Protein 6VDQ (pdb70)

Solvent-accessible surface area: 14082 Å² total; per-residue (Å²): 74,85,130,3,6,106,41,66,9,129,0,1,40,2,85,90,27,20,28,20,7,89,99,0,126,95,39,2,9,86,19,0,8,85,0,40,149,7,2,69,59,138,43,3,45,101,70,13,54,25,2,32,64,5,0,60,146,3,95,88,64,19,66,128,30,44,75,32,87,10,35,138,19,141,73,28,53,143,33,14,98,79,6,6,100,34,0,14,4,43,15,4,122,30,62,13,2,36,6,0,0,43,2,0,0,25,2,3,2,13,0,0,60,6,6,54,101,63,12,19,107,28,138,118,63,4,5,70,84,0,2,20,2,2,16,14,0,2,22,0,0,24,65,0,70,54,48,26,213,109,45,97,12,17,54,30,38,124,48,36,110,113,75,133,42,6,0,28,48,28,2,1,28,0,6,7,0,20,1,0,1,5,0,0,0,2,1,0,0,14,0,0,91,34,4,21,92,156,54,52,56,100,3,0,54,4,0,0,4,0,0,16,11,0,6,95,0,18,19,0,0,17,56,7,0,4,31,0,40,144,58,17,160,96,60,104,125,134,132,56,189,145,103,112,140,78,36,29,119,19,32,28,147,68,22,5,0,46,65,27,15,82,130,39,31,68,35,1,161,105,8,14,106,74,0,60,87,93,64,24,144,79,2,69,68,6,130,52,4,72,54,90,12,136,89,18,33,95,32,11,34,40,137,59,150

Structure (mmCIF, N/CA/C/O backbone):
data_6VDQ
#
_entry.id   6VDQ
#
_cell.length_a   59.900
_cell.length_b   59.900
_cell.length_c   155.759
_cell.angle_alpha   90.000
_cell.angle_beta   90.000
_cell.angle_gamma   120.000
#
_symmetry.space_group_name_H-M   'P 31 2 1'
#
loop_
_entity.id
_entity.type
_entity.pdbx_description
1 polymer '3-methyl-L-tyrosine peroxygenase'
2 non-polymer 'HEME C'
3 water water
#
loop_
_atom_site.group_PDB
_atom_site.id
_atom_site.type_symbol
_atom_site.label_atom_id
_atom_site.label_alt_id
_atom_site.label_comp_id
_atom_site.label_asym_id
_atom_site.label_entity_id
_atom_site.label_seq_id
_atom_site.pdbx_PDB_ins_code
_atom_site.Cartn_x
_atom_site.Cartn_y
_atom_site.Cartn_z
_atom_site.occupancy
_atom_site.B_iso_or_equiv
_atom_site.auth_seq_id
_atom_site.auth_comp_id
_atom_site.auth_asym_id
_atom_site.auth_atom_id
_atom_site.pdbx_PDB_model_num
ATOM 1 N N . VAL A 1 17 ? 46.808 -20.067 20.486 1.00 64.16 17 VAL A N 1
ATOM 2 C CA . VAL A 1 17 ? 45.614 -20.206 19.651 1.00 59.18 17 VAL A CA 1
ATOM 3 C C . VAL A 1 17 ? 45.678 -21.511 18.860 1.00 60.91 17 VAL A C 1
ATOM 4 O O . VAL A 1 17 ? 44.657 -22.158 18.619 1.00 57.18 17 VAL A O 1
ATOM 8 N N . ALA A 1 18 ? 46.882 -21.904 18.441 1.00 60.07 18 ALA A N 1
ATOM 9 C CA . ALA A 1 18 ? 47.007 -23.158 17.708 1.00 58.40 18 ALA A CA 1
ATOM 10 C C . ALA A 1 18 ? 46.771 -24.380 18.588 1.00 57.39 18 ALA A C 1
ATOM 11 O O . ALA A 1 18 ? 46.625 -25.484 18.052 1.00 56.70 18 ALA A O 1
ATOM 13 N N . GLN A 1 19 ? 46.738 -24.222 19.909 1.00 50.13 19 GLN A N 1
ATOM 14 C CA . GLN A 1 19 ? 46.475 -25.348 20.799 1.00 57.06 19 GLN A CA 1
ATOM 15 C C . GLN A 1 19 ? 44.990 -25.549 21.084 1.00 56.15 19 GLN A C 1
ATOM 16 O O . GLN A 1 19 ? 44.651 -26.405 21.915 1.00 53.80 19 GLN A O 1
ATOM 22 N N . VAL A 1 20 ? 44.105 -24.792 20.413 1.00 49.59 20 VAL A N 1
ATOM 23 C CA . VAL A 1 20 ? 42.689 -24.721 20.772 1.00 47.36 20 VAL A CA 1
ATOM 24 C C . VAL A 1 20 ? 41.769 -24.677 19.553 1.00 45.20 20 VAL A C 1
ATOM 25 O O . VAL A 1 20 ? 40.542 -24.743 19.697 1.00 42.26 20 VAL A O 1
ATOM 29 N N . ALA A 1 21 ? 42.339 -24.537 18.357 1.00 41.27 21 ALA A N 1
ATOM 30 C CA . ALA A 1 21 ? 41.554 -24.555 17.129 1.00 43.68 21 ALA A CA 1
ATOM 31 C C . ALA A 1 21 ? 42.494 -24.788 15.956 1.00 42.45 21 ALA A C 1
ATOM 32 O O . ALA A 1 21 ? 43.697 -24.524 16.042 1.00 47.10 21 ALA A O 1
ATOM 34 N N . THR A 1 22 ? 41.935 -25.295 14.860 1.00 37.77 22 THR A N 1
ATOM 35 C CA . THR A 1 22 ? 42.713 -25.530 13.649 1.00 38.25 22 THR A CA 1
ATOM 36 C C . THR A 1 22 ? 42.927 -24.191 12.953 1.00 44.30 22 THR A C 1
ATOM 37 O O . THR A 1 22 ? 41.975 -23.584 12.450 1.00 43.15 22 THR A O 1
ATOM 41 N N . VAL A 1 23 ? 44.170 -23.722 12.935 1.00 40.09 23 VAL A N 1
ATOM 42 C CA . VAL A 1 23 ? 44.483 -22.429 12.327 1.00 35.83 23 VAL A CA 1
ATOM 43 C C . VAL A 1 23 ? 45.676 -22.605 11.409 1.00 43.48 23 VAL A C 1
ATOM 44 O O . VAL A 1 23 ? 46.449 -23.568 11.549 1.00 40.32 23 VAL A O 1
ATOM 48 N N . PRO A 1 24 ? 45.857 -21.703 10.427 1.00 37.56 24 PRO A N 1
ATOM 49 C CA . PRO A 1 24 ? 45.042 -20.535 10.052 1.00 38.24 24 PRO A CA 1
ATOM 50 C C . PRO A 1 24 ? 43.583 -20.881 9.728 1.00 37.74 24 PRO A C 1
ATOM 51 O O . PRO A 1 24 ? 43.311 -21.907 9.103 1.00 36.35 24 PRO A O 1
ATOM 55 N N . PHE A 1 25 ? 42.657 -20.046 10.188 1.00 34.30 25 PHE A N 1
ATOM 56 C CA . PHE A 1 25 ? 41.271 -20.124 9.743 1.00 33.28 25 PHE A CA 1
ATOM 57 C C . PHE A 1 25 ? 41.157 -19.144 8.590 1.00 28.69 25 PHE A C 1
ATOM 58 O O . PHE A 1 25 ? 41.279 -17.935 8.791 1.00 28.99 25 PHE A O 1
ATOM 66 N N . ARG A 1 26 ? 40.996 -19.672 7.384 1.00 30.68 26 ARG A N 1
ATOM 67 C CA . ARG A 1 26 ? 41.087 -18.870 6.173 1.00 31.54 26 ARG A CA 1
ATOM 68 C C . ARG A 1 26 ? 39.722 -18.308 5.812 1.00 29.57 26 ARG A C 1
ATOM 69 O O . ARG A 1 26 ? 38.738 -19.051 5.734 1.00 31.97 26 ARG A O 1
ATOM 77 N N . LEU A 1 27 ? 39.689 -17.011 5.546 1.00 28.82 27 LEU A N 1
ATOM 78 C CA . LEU A 1 27 ? 38.460 -16.299 5.237 1.00 29.42 27 LEU A CA 1
ATOM 79 C C . LEU A 1 27 ? 38.795 -15.226 4.223 1.00 30.20 27 LEU A C 1
ATOM 80 O O . LEU A 1 27 ? 39.898 -14.672 4.242 1.00 31.39 27 LEU A O 1
ATOM 85 N N . GLY A 1 28 ? 37.824 -14.907 3.357 1.00 27.62 28 GLY A N 1
ATOM 86 C CA . GLY A 1 28 ? 38.015 -13.828 2.412 1.00 30.50 28 GLY A CA 1
ATOM 87 C C . GLY A 1 28 ? 37.726 -12.455 2.998 1.00 30.27 28 GLY A C 1
ATOM 88 O O . GLY A 1 28 ? 37.307 -12.305 4.144 1.00 30.17 28 GLY A O 1
ATOM 89 N N . ARG A 1 29 ? 37.978 -11.430 2.182 1.00 28.11 29 ARG A N 1
ATOM 90 C CA . ARG A 1 29 ? 37.747 -10.055 2.606 1.00 30.19 29 ARG A CA 1
ATOM 91 C C . ARG A 1 29 ? 36.259 -9.759 2.477 1.00 30.85 29 ARG A C 1
ATOM 92 O O . ARG A 1 29 ? 35.705 -9.923 1.382 1.00 28.96 29 ARG A O 1
ATOM 100 N N . PRO A 1 30 ? 35.575 -9.349 3.552 1.00 32.78 30 PRO A N 1
ATOM 101 C CA . PRO A 1 30 ? 34.116 -9.165 3.462 1.00 28.95 30 PRO A CA 1
ATOM 102 C C . PRO A 1 30 ? 33.725 -7.991 2.597 1.00 34.44 30 PRO A C 1
ATOM 103 O O . PRO A 1 30 ? 32.585 -7.940 2.121 1.00 31.40 30 PRO A O 1
ATOM 107 N N . GLU A 1 31 ? 34.649 -7.067 2.342 1.00 29.96 31 GLU A N 1
ATOM 108 C CA . GLU A 1 31 ? 34.353 -5.947 1.466 1.00 32.82 31 GLU A CA 1
ATOM 109 C C . GLU A 1 31 ? 34.151 -6.372 0.011 1.00 39.48 31 GLU A C 1
ATOM 110 O O . GLU A 1 31 ? 33.609 -5.586 -0.773 1.00 40.49 31 GLU A O 1
ATOM 116 N N . GLU A 1 32 ? 34.522 -7.600 -0.359 1.00 29.83 32 GLU A N 1
ATOM 117 C CA . GLU A 1 32 ? 34.386 -8.095 -1.722 1.00 29.49 32 GLU A CA 1
ATOM 118 C C . GLU A 1 32 ? 33.164 -8.965 -1.935 1.00 30.44 32 GLU A C 1
ATOM 119 O O . GLU A 1 32 ? 33.005 -9.516 -3.027 1.00 31.80 32 GLU A O 1
ATOM 125 N N . LEU A 1 33 ? 32.328 -9.144 -0.928 1.00 30.16 33 LEU A N 1
ATOM 126 C CA . LEU A 1 33 ? 31.206 -10.061 -1.065 1.00 31.58 33 LEU A CA 1
ATOM 127 C C . LEU A 1 33 ? 30.273 -9.585 -2.176 1.00 33.91 33 LEU A C 1
ATOM 128 O O . LEU A 1 33 ? 30.038 -8.379 -2.306 1.00 36.55 33 LEU A O 1
ATOM 133 N N . PRO A 1 34 ? 29.738 -10.499 -2.988 1.00 31.60 34 PRO A N 1
ATOM 134 C CA . PRO A 1 34 ? 28.730 -10.120 -3.990 1.00 34.83 34 PRO A CA 1
ATOM 135 C C . PRO A 1 34 ? 27.530 -9.427 -3.362 1.00 32.62 34 PRO A C 1
ATOM 136 O O . PRO A 1 34 ? 27.185 -9.641 -2.199 1.00 33.96 34 PRO A O 1
ATOM 140 N N . GLY A 1 35 ? 26.854 -8.622 -4.176 1.00 31.37 35 GLY A N 1
ATOM 141 C CA . GLY A 1 35 ? 25.770 -7.820 -3.674 1.00 34.36 35 GLY A CA 1
ATOM 142 C C . GLY A 1 35 ? 24.461 -8.014 -4.411 1.00 36.41 35 GLY A C 1
ATOM 143 O O . GLY A 1 35 ? 23.513 -7.262 -4.171 1.00 33.41 35 GLY A O 1
ATOM 144 N N . THR A 1 36 ? 24.384 -9.000 -5.306 1.00 32.58 36 THR A N 1
ATOM 145 C CA . THR A 1 36 ? 23.125 -9.337 -5.967 1.00 34.44 36 THR A CA 1
ATOM 146 C C . THR A 1 36 ? 22.968 -10.849 -6.028 1.00 33.09 36 THR A C 1
ATOM 147 O O . THR A 1 36 ? 23.952 -11.593 -6.041 1.00 31.67 36 THR A O 1
ATOM 151 N N . LEU A 1 37 ? 21.712 -11.294 -6.110 1.00 32.17 37 LEU A N 1
ATOM 152 C CA . LEU A 1 37 ? 21.457 -12.734 -6.189 1.00 33.07 37 LEU A CA 1
ATOM 153 C C . LEU A 1 37 ? 22.108 -13.351 -7.422 1.00 33.99 37 LEU A C 1
ATOM 154 O O . LEU A 1 37 ? 22.749 -14.403 -7.328 1.00 33.21 37 LEU A O 1
ATOM 159 N N . ASP A 1 38 ? 21.979 -12.707 -8.589 1.00 32.66 38 ASP A N 1
ATOM 160 C CA . ASP A 1 38 ? 22.562 -13.288 -9.797 1.00 34.70 38 ASP A CA 1
ATOM 161 C C . ASP A 1 38 ? 24.076 -13.390 -9.691 1.00 36.45 38 ASP A C 1
ATOM 162 O O . ASP A 1 38 ? 24.667 -14.394 -10.115 1.00 34.92 38 ASP A O 1
ATOM 167 N N . GLU A 1 39 ? 24.725 -12.352 -9.145 1.00 33.30 39 GLU A N 1
ATOM 168 C CA . GLU A 1 39 ? 26.176 -12.399 -8.958 1.00 34.16 39 GLU A CA 1
ATOM 169 C C . GLU A 1 39 ? 26.555 -13.472 -7.954 1.00 30.56 39 GLU A C 1
ATOM 170 O O . GLU A 1 39 ? 27.551 -14.182 -8.136 1.00 31.99 39 GLU A O 1
ATOM 176 N N . LEU A 1 40 ? 25.787 -13.576 -6.874 1.00 32.67 40 LEU A N 1
ATOM 177 C CA . LEU A 1 40 ? 26.070 -14.592 -5.868 1.00 29.86 40 LEU A CA 1
ATOM 178 C C . LEU A 1 40 ? 25.914 -15.986 -6.451 1.00 31.52 40 LEU A C 1
ATOM 179 O O . LEU A 1 40 ? 26.778 -16.850 -6.259 1.00 31.70 40 LEU A O 1
ATOM 184 N N . ARG A 1 41 ? 24.811 -16.230 -7.166 1.00 30.89 41 ARG A N 1
ATOM 185 C CA . ARG A 1 41 ? 24.628 -17.555 -7.756 1.00 32.93 41 ARG A CA 1
ATOM 186 C C . ARG A 1 41 ? 25.797 -17.915 -8.661 1.00 35.36 41 ARG A C 1
ATOM 187 O O . ARG A 1 41 ? 26.338 -19.027 -8.579 1.00 32.63 41 ARG A O 1
ATOM 195 N N . ALA A 1 42 ? 26.222 -16.975 -9.514 1.00 35.53 42 ALA A N 1
ATOM 196 C CA . ALA A 1 42 ? 27.332 -17.246 -10.421 1.00 38.38 42 ALA A CA 1
ATOM 197 C C . ALA A 1 42 ? 28.615 -17.519 -9.654 1.00 40.58 42 ALA A C 1
ATOM 198 O O . ALA A 1 42 ? 29.431 -18.352 -10.066 1.00 39.42 42 ALA A O 1
ATOM 200 N N . ALA A 1 43 ? 28.801 -16.839 -8.526 1.00 35.32 43 ALA A N 1
ATOM 201 C CA . ALA A 1 43 ? 30.051 -16.931 -7.783 1.00 32.96 43 ALA A CA 1
ATOM 202 C C . ALA A 1 43 ? 30.177 -18.214 -6.966 1.00 35.95 43 ALA A C 1
ATOM 203 O O . ALA A 1 43 ? 31.303 -18.645 -6.699 1.00 41.65 43 ALA A O 1
ATOM 205 N N . VAL A 1 44 ? 29.075 -18.830 -6.539 1.00 34.10 44 VAL A N 1
ATOM 206 C CA . VAL A 1 44 ? 29.211 -19.817 -5.467 1.0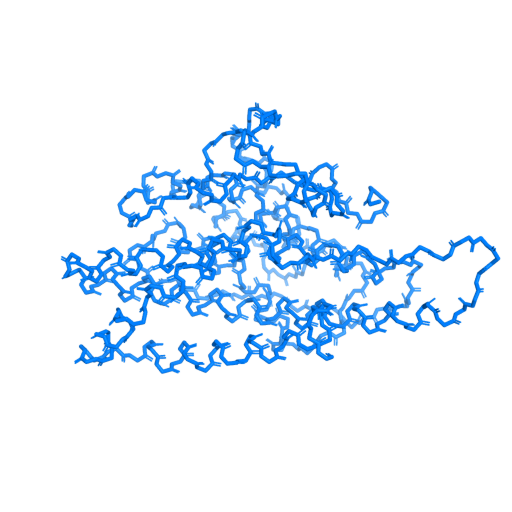0 29.04 44 VAL A CA 1
ATOM 207 C C . VAL A 1 44 ? 28.238 -20.992 -5.513 1.00 32.52 44 VAL A C 1
ATOM 208 O O . VAL A 1 44 ? 28.434 -21.989 -4.805 1.00 32.07 44 VAL A O 1
ATOM 212 N N . SER A 1 45 ? 27.180 -20.908 -6.325 1.00 30.50 45 SER A N 1
ATOM 213 C CA . SER A 1 45 ? 26.094 -21.875 -6.163 1.00 30.64 45 SER A CA 1
ATOM 214 C C . SER A 1 45 ? 26.539 -23.295 -6.505 1.00 32.49 45 SER A C 1
ATOM 215 O O . SER A 1 45 ? 26.086 -24.258 -5.869 1.00 32.11 45 SER A O 1
ATOM 218 N N . ALA A 1 46 ? 27.424 -23.445 -7.493 1.00 35.24 46 ALA A N 1
ATOM 219 C CA . ALA A 1 46 ? 27.948 -24.769 -7.823 1.00 38.49 46 ALA A CA 1
ATOM 220 C C . ALA A 1 46 ? 28.650 -25.393 -6.625 1.00 32.67 46 ALA A C 1
ATOM 221 O O . ALA A 1 46 ? 28.366 -26.536 -6.253 1.00 33.44 46 ALA A O 1
ATOM 223 N N . ARG A 1 47 ? 29.559 -24.642 -6.002 1.00 34.01 47 ARG A N 1
ATOM 224 C CA . ARG A 1 47 ? 30.340 -25.166 -4.884 1.00 35.81 47 ARG A CA 1
ATOM 225 C C . ARG A 1 47 ? 29.477 -25.357 -3.648 1.00 36.19 47 ARG A C 1
ATOM 226 O O . ARG A 1 47 ? 29.621 -26.350 -2.923 1.00 34.71 47 ARG A O 1
ATOM 234 N N . ALA A 1 48 ? 28.588 -24.403 -3.370 1.00 31.35 48 ALA A N 1
ATOM 235 C CA . ALA A 1 48 ? 27.669 -24.590 -2.254 1.00 30.22 48 ALA A CA 1
ATOM 236 C C . ALA A 1 48 ? 26.801 -25.831 -2.447 1.00 31.41 48 ALA A C 1
ATOM 237 O O . ALA A 1 48 ? 26.536 -26.566 -1.487 1.00 31.01 48 ALA A O 1
ATOM 239 N N . GLY A 1 49 ? 26.329 -26.071 -3.674 1.00 31.12 49 GLY A N 1
ATOM 240 C CA . GLY A 1 49 ? 25.516 -27.255 -3.919 1.00 35.30 49 GLY A CA 1
ATOM 241 C C . GLY A 1 49 ? 26.272 -28.542 -3.639 1.00 33.42 49 GLY A C 1
ATOM 242 O O . GLY A 1 49 ? 25.715 -29.500 -3.091 1.00 32.25 49 GLY A O 1
ATOM 243 N N . GLU A 1 50 ? 27.550 -28.573 -4.003 1.00 34.63 50 GLU A N 1
ATOM 244 C CA . GLU A 1 50 ? 28.405 -29.706 -3.650 1.00 38.89 50 GLU A CA 1
ATOM 245 C C . GLU A 1 50 ? 28.536 -29.850 -2.144 1.00 37.31 50 GLU A C 1
ATOM 246 O O . GLU A 1 50 ? 28.524 -30.967 -1.611 1.00 34.56 50 GLU A O 1
ATOM 252 N N . ALA A 1 51 ? 28.687 -28.729 -1.439 1.00 31.38 51 ALA A N 1
ATOM 253 C CA . ALA A 1 51 ? 28.780 -28.786 0.013 1.00 32.77 51 ALA A CA 1
ATOM 254 C C . ALA A 1 51 ? 27.491 -29.333 0.619 1.00 31.62 51 ALA A C 1
ATOM 255 O O . ALA A 1 51 ? 27.521 -30.217 1.484 1.00 30.34 51 ALA A O 1
ATOM 257 N N . VAL A 1 52 ? 26.339 -28.840 0.159 1.00 26.59 52 VAL A N 1
ATOM 258 C CA . VAL A 1 52 ? 25.072 -29.333 0.699 1.00 30.74 52 VAL A CA 1
ATOM 259 C C . VAL A 1 52 ? 24.933 -30.831 0.444 1.00 31.66 52 VAL A C 1
ATOM 260 O O . VAL A 1 52 ? 24.511 -31.598 1.319 1.00 32.60 52 VAL A O 1
ATOM 264 N N . ARG A 1 53 ? 25.249 -31.263 -0.774 1.00 36.79 53 ARG A N 1
ATOM 265 C CA A ARG A 1 53 ? 25.120 -32.681 -1.070 0.50 36.78 53 ARG A CA 1
ATOM 266 C CA B ARG A 1 53 ? 25.185 -32.680 -1.128 0.50 36.77 53 ARG A CA 1
ATOM 267 C C . ARG A 1 53 ? 26.046 -33.513 -0.185 1.00 37.64 53 ARG A C 1
ATOM 268 O O . ARG A 1 53 ? 25.620 -34.555 0.337 1.00 35.74 53 ARG A O 1
ATOM 283 N N . GLY A 1 54 ? 27.274 -33.048 0.061 1.00 35.24 54 GLY A N 1
ATOM 284 C CA . GLY A 1 54 ? 28.160 -33.779 0.958 1.00 35.95 54 GLY A CA 1
ATOM 285 C C . GLY A 1 54 ? 27.626 -33.887 2.376 1.00 34.73 54 GLY A C 1
ATOM 286 O O . GLY A 1 54 ? 27.740 -34.937 3.013 1.00 34.71 54 GLY A O 1
ATOM 287 N N . LEU A 1 55 ? 27.052 -32.800 2.903 1.00 34.09 55 LEU A N 1
ATOM 288 C CA . LEU A 1 55 ? 26.552 -32.813 4.274 1.00 32.03 55 LEU A CA 1
ATOM 289 C C . LEU A 1 55 ? 25.238 -33.563 4.422 1.00 35.12 55 LEU A C 1
ATOM 290 O O . LEU A 1 55 ? 24.796 -33.787 5.555 1.00 34.83 55 LEU A O 1
ATOM 295 N N . ASN A 1 56 ? 24.587 -33.915 3.313 1.00 34.00 56 ASN A N 1
ATOM 296 C CA . ASN A 1 56 ? 23.325 -34.641 3.354 1.00 35.18 56 ASN A CA 1
ATOM 297 C C . ASN A 1 56 ? 23.434 -35.990 2.652 1.00 35.51 56 ASN A C 1
ATOM 298 O O . ASN A 1 56 ? 22.413 -36.568 2.258 1.00 35.66 56 ASN A O 1
ATOM 303 N N . ARG A 1 57 ? 24.660 -36.511 2.532 1.00 35.73 57 ARG A N 1
ATOM 304 C CA . ARG A 1 57 ? 24.910 -37.818 1.945 1.00 33.40 57 ARG A CA 1
ATOM 305 C C . ARG A 1 57 ? 24.286 -38.925 2.799 1.00 34.57 57 ARG A C 1
ATOM 306 O O . ARG A 1 57 ? 24.052 -38.745 3.999 1.00 33.54 57 ARG A O 1
ATOM 314 N N . PRO A 1 58 ? 23.959 -40.068 2.199 1.00 35.36 58 PRO A N 1
ATOM 315 C CA . PRO A 1 58 ? 23.422 -41.178 2.995 1.00 34.63 58 PRO A CA 1
ATOM 316 C C . PRO A 1 58 ? 24.295 -41.448 4.213 1.00 35.16 58 PRO A C 1
ATOM 317 O O . PRO A 1 58 ? 25.520 -41.528 4.113 1.00 39.53 58 PRO A O 1
ATOM 321 N N . GLY A 1 59 ? 23.661 -41.512 5.378 1.00 31.79 59 GLY A N 1
ATOM 322 C CA . GLY A 1 59 ? 24.349 -41.777 6.631 1.00 35.83 59 GLY A CA 1
ATOM 323 C C . GLY A 1 59 ? 24.908 -40.556 7.339 1.00 38.49 59 GLY A C 1
ATOM 324 O O . GLY A 1 59 ? 25.232 -40.642 8.527 1.00 39.41 59 GLY A O 1
ATOM 325 N N . ALA A 1 60 ? 25.005 -39.413 6.653 1.00 35.67 60 ALA A N 1
ATOM 326 C CA . ALA A 1 60 ? 25.610 -38.225 7.247 1.00 34.60 60 ALA A CA 1
ATOM 327 C C . ALA A 1 60 ? 24.862 -37.716 8.469 1.00 36.30 60 ALA A C 1
ATOM 328 O O . ALA A 1 60 ? 25.457 -37.034 9.309 1.00 40.10 60 ALA A O 1
ATOM 330 N N . ARG A 1 61 ? 23.575 -38.013 8.602 1.00 33.01 61 ARG A N 1
ATOM 331 C CA . ARG A 1 61 ? 22.768 -37.409 9.648 1.00 33.39 61 ARG A CA 1
ATOM 332 C C . ARG A 1 61 ? 22.307 -38.413 10.696 1.00 32.13 61 ARG A C 1
ATOM 333 O O . ARG A 1 61 ? 21.402 -38.110 11.470 1.00 35.18 61 ARG A O 1
ATOM 341 N N . THR A 1 62 ? 22.920 -39.598 10.750 1.00 36.67 62 THR A N 1
ATOM 342 C CA . THR A 1 62 ? 22.497 -40.590 11.742 1.00 38.27 62 THR A CA 1
ATOM 343 C C . THR A 1 62 ? 22.873 -40.161 13.154 1.00 41.21 62 THR A C 1
ATOM 344 O O . THR A 1 62 ? 22.108 -40.379 14.103 1.00 43.67 62 THR A O 1
ATOM 348 N N . ASP A 1 63 ? 24.051 -39.569 13.316 1.00 36.65 63 ASP A N 1
ATOM 349 C CA . ASP A 1 63 ? 24.518 -39.093 14.611 1.00 39.54 63 ASP A CA 1
ATOM 350 C C . ASP A 1 63 ? 25.588 -38.041 14.372 1.00 33.99 63 ASP A C 1
ATOM 351 O O . ASP A 1 63 ? 26.040 -37.832 13.246 1.00 37.50 63 ASP A O 1
ATOM 356 N N . LEU A 1 64 ? 26.018 -37.406 15.462 1.00 37.90 64 LEU A N 1
ATOM 357 C CA . LEU A 1 64 ? 26.955 -36.296 15.335 1.00 35.38 64 LEU A CA 1
ATOM 358 C C . LEU A 1 64 ? 28.286 -36.750 14.749 1.00 36.62 64 LEU A C 1
ATOM 359 O O . LEU A 1 64 ? 28.916 -36.014 13.983 1.00 35.57 64 LEU A O 1
ATOM 364 N N . ALA A 1 65 ? 28.748 -37.953 15.115 1.00 39.26 65 ALA A N 1
ATOM 365 C CA . ALA A 1 65 ? 30.020 -38.446 14.589 1.00 34.50 65 ALA A CA 1
ATOM 366 C C . ALA A 1 65 ? 29.946 -38.654 13.084 1.00 35.30 65 ALA A C 1
ATOM 367 O O . ALA A 1 65 ? 30.913 -38.390 12.358 1.00 35.66 65 ALA A O 1
ATOM 369 N N . ALA A 1 66 ? 28.802 -39.134 12.595 1.00 36.45 66 ALA A N 1
ATOM 370 C CA . ALA A 1 66 ? 28.625 -39.299 11.158 1.00 35.78 66 ALA A CA 1
ATOM 371 C C . ALA A 1 66 ? 28.630 -37.950 10.452 1.00 29.91 66 ALA A C 1
ATOM 372 O O . ALA A 1 66 ? 29.173 -37.819 9.350 1.00 32.50 66 ALA A O 1
ATOM 374 N N . LEU A 1 67 ? 28.020 -36.944 11.069 1.00 35.35 67 LEU A N 1
ATOM 375 C CA . LEU A 1 67 ? 28.001 -35.624 10.452 1.00 33.12 67 LEU A CA 1
ATOM 376 C C . LEU A 1 67 ? 29.405 -35.044 10.397 1.00 31.76 67 LEU A C 1
ATOM 377 O O . LEU A 1 67 ? 29.788 -34.412 9.407 1.00 33.47 67 LEU A O 1
ATOM 382 N N . LEU A 1 68 ? 30.193 -35.277 11.446 1.00 32.82 68 LEU A N 1
ATOM 383 C CA . LEU A 1 68 ? 31.582 -34.835 11.441 1.00 33.36 68 LEU A CA 1
ATOM 384 C C . LEU A 1 68 ? 32.361 -35.501 10.319 1.00 31.36 68 LEU A C 1
ATOM 385 O O . LEU A 1 68 ? 33.071 -34.832 9.561 1.00 33.47 68 LEU A O 1
ATOM 390 N N . ALA A 1 69 ? 32.252 -36.824 10.205 1.00 35.65 69 ALA A N 1
ATOM 391 C CA . ALA A 1 69 ? 32.934 -37.539 9.133 1.00 35.74 69 ALA A CA 1
ATOM 392 C C . ALA A 1 69 ? 32.482 -37.053 7.761 1.00 37.71 69 ALA A C 1
ATOM 393 O O . ALA A 1 69 ? 33.297 -36.916 6.839 1.00 36.96 69 ALA A O 1
ATOM 395 N N . ALA A 1 70 ? 31.180 -36.810 7.602 1.00 33.45 70 ALA A N 1
ATOM 396 C CA . ALA A 1 70 ? 30.681 -36.280 6.338 1.00 34.39 70 ALA A CA 1
ATOM 397 C C . ALA A 1 70 ? 31.220 -34.882 6.071 1.00 32.13 70 ALA A C 1
ATOM 398 O O . ALA A 1 70 ? 31.530 -34.540 4.923 1.00 37.09 70 ALA A O 1
ATOM 400 N N . THR A 1 71 ? 31.327 -34.055 7.111 1.00 33.82 71 THR A N 1
ATOM 401 C CA . THR A 1 71 ? 31.873 -32.714 6.930 1.00 31.41 71 THR A CA 1
ATOM 402 C C . THR A 1 71 ? 33.318 -32.779 6.454 1.00 33.95 71 THR A C 1
ATOM 403 O O . THR A 1 71 ? 33.706 -32.088 5.504 1.00 37.61 71 THR A O 1
ATOM 407 N N . GLU A 1 72 ? 34.130 -33.625 7.092 1.00 34.73 72 GLU A N 1
ATOM 408 C CA . GLU A 1 72 ? 35.533 -33.714 6.693 1.00 39.90 72 GLU A CA 1
ATOM 409 C C . GLU A 1 72 ? 35.674 -34.316 5.300 1.00 39.27 72 GLU A C 1
ATOM 410 O O . GLU A 1 72 ? 36.527 -33.885 4.514 1.00 43.70 72 GLU A O 1
ATOM 416 N N . ARG A 1 73 ? 34.832 -35.295 4.965 1.00 34.49 73 ARG A N 1
ATOM 417 C CA . ARG A 1 73 ? 34.862 -35.879 3.630 1.00 36.50 73 ARG A CA 1
ATOM 418 C C . ARG A 1 73 ? 34.417 -34.872 2.577 1.00 43.03 73 ARG A C 1
ATOM 419 O O . ARG A 1 73 ? 34.970 -34.833 1.472 1.00 40.94 73 ARG A O 1
ATOM 427 N N . THR A 1 74 ? 33.438 -34.028 2.909 1.00 33.88 74 THR A N 1
ATOM 428 C CA . THR A 1 74 ? 33.016 -33.004 1.957 1.00 32.71 74 THR A CA 1
ATOM 429 C C . THR A 1 74 ? 34.119 -31.981 1.727 1.00 37.16 74 THR A C 1
ATOM 430 O O . THR A 1 74 ? 34.364 -31.567 0.587 1.00 38.31 74 THR A O 1
ATOM 434 N N . ARG A 1 75 ? 34.783 -31.555 2.800 1.00 37.92 75 ARG A N 1
ATOM 435 C CA . ARG A 1 75 ? 35.873 -30.595 2.671 1.00 45.76 75 ARG A CA 1
ATOM 436 C C . ARG A 1 75 ? 36.970 -31.132 1.766 1.00 49.10 75 ARG A C 1
ATOM 437 O O . ARG A 1 75 ? 37.471 -30.418 0.887 1.00 46.10 75 ARG A O 1
ATOM 445 N N . ALA A 1 76 ? 37.334 -32.399 1.956 1.00 46.59 76 ALA A N 1
ATOM 446 C CA . ALA A 1 76 ? 38.409 -32.994 1.170 1.00 46.34 76 ALA A CA 1
ATOM 447 C C . ALA A 1 76 ? 38.045 -33.081 -0.304 1.00 50.00 76 ALA A C 1
ATOM 448 O O . ALA A 1 76 ? 38.907 -32.917 -1.174 1.00 50.62 76 ALA A O 1
ATOM 450 N N . ALA A 1 77 ? 36.777 -33.342 -0.607 1.00 46.57 77 ALA A N 1
ATOM 451 C CA . ALA A 1 77 ? 36.355 -33.574 -1.980 1.00 48.73 77 ALA A CA 1
ATOM 452 C C . ALA A 1 77 ? 36.162 -32.289 -2.777 1.00 52.31 77 ALA A C 1
ATOM 453 O O . ALA A 1 77 ? 35.899 -32.364 -3.981 1.00 51.68 77 ALA A O 1
ATOM 455 N N . LEU A 1 78 ? 36.284 -31.121 -2.154 1.00 48.37 78 LEU A N 1
ATOM 456 C CA . LEU A 1 78 ? 36.074 -29.865 -2.859 1.00 47.76 78 LEU A CA 1
ATOM 457 C C . LEU A 1 78 ? 37.366 -29.378 -3.506 1.00 47.35 78 LEU A C 1
ATOM 458 O O . LEU A 1 78 ? 38.450 -29.484 -2.923 1.00 51.48 78 LEU A O 1
ATOM 463 N N . ALA A 1 79 ? 37.234 -28.833 -4.709 1.00 57.41 79 ALA A N 1
ATOM 464 C CA . ALA A 1 79 ? 38.352 -28.218 -5.415 1.00 53.16 79 ALA A CA 1
ATOM 465 C C . ALA A 1 79 ? 38.950 -27.080 -4.594 1.00 51.10 79 ALA A C 1
ATOM 466 O O . ALA A 1 79 ? 38.219 -26.148 -4.223 1.00 53.47 79 ALA A O 1
ATOM 468 N N . PRO A 1 80 ? 40.251 -27.102 -4.295 1.00 53.54 80 PRO A N 1
ATOM 469 C CA . PRO A 1 80 ? 40.852 -25.994 -3.541 1.00 54.42 80 PRO A CA 1
ATOM 470 C C . PRO A 1 80 ? 40.742 -24.694 -4.317 1.00 56.00 80 PRO A C 1
ATOM 471 O O . PRO A 1 80 ? 40.868 -24.673 -5.542 1.00 57.75 80 PRO A O 1
ATOM 475 N N . VAL A 1 81 ? 40.497 -23.601 -3.596 1.00 52.82 81 VAL A N 1
ATOM 476 C CA . VAL A 1 81 ? 40.290 -22.310 -4.247 1.00 45.40 81 VAL A CA 1
ATOM 477 C C . VAL A 1 81 ? 41.172 -21.206 -3.693 1.00 46.48 81 VAL A C 1
ATOM 478 O O . VAL A 1 81 ? 41.329 -20.159 -4.350 1.00 50.96 81 VAL A O 1
ATOM 482 N N . GLY A 1 82 ? 41.750 -21.350 -2.510 1.00 41.58 82 GLY A N 1
ATOM 483 C CA . GLY A 1 82 ? 42.562 -20.286 -1.968 1.00 46.25 82 GLY A CA 1
ATOM 484 C C . GLY A 1 82 ? 43.851 -20.113 -2.748 1.00 49.97 82 GLY A C 1
ATOM 485 O O . GLY A 1 82 ? 44.363 -21.043 -3.372 1.00 51.46 82 GLY A O 1
ATOM 486 N N . ALA A 1 83 ? 44.371 -18.892 -2.716 1.00 47.89 83 ALA A N 1
ATOM 487 C CA . ALA A 1 83 ? 45.628 -18.538 -3.359 1.00 48.78 83 ALA A CA 1
ATOM 488 C C . ALA A 1 83 ? 46.573 -17.898 -2.353 1.00 47.64 83 ALA A C 1
ATOM 489 O O . ALA A 1 83 ? 47.308 -16.958 -2.666 1.00 53.49 83 ALA A O 1
ATOM 491 N N . GLY A 1 84 ? 46.568 -18.401 -1.122 1.00 45.42 84 GLY A N 1
ATOM 492 C CA . GLY A 1 84 ? 47.453 -17.908 -0.099 1.00 46.85 84 GLY A CA 1
ATOM 493 C C . GLY A 1 84 ? 46.955 -16.631 0.540 1.00 44.67 84 GLY A C 1
ATOM 494 O O . GLY A 1 84 ? 45.925 -16.071 0.156 1.00 43.95 84 GLY A O 1
ATOM 495 N N . PRO A 1 85 ? 47.695 -16.148 1.533 1.00 47.73 85 PRO A N 1
ATOM 496 C CA . PRO A 1 85 ? 47.263 -14.961 2.279 1.00 44.27 85 PRO A CA 1
ATOM 497 C C . PRO A 1 85 ? 47.174 -13.720 1.405 1.00 46.37 85 PRO A C 1
ATOM 498 O O . PRO A 1 85 ? 47.931 -13.545 0.447 1.00 42.39 85 PRO A O 1
ATOM 502 N N . VAL A 1 86 ? 46.237 -12.840 1.764 1.00 38.57 86 VAL A N 1
ATOM 503 C CA . VAL A 1 86 ? 46.180 -11.524 1.138 1.00 37.59 86 VAL A CA 1
ATOM 504 C C . VAL A 1 86 ? 47.489 -10.775 1.365 1.00 43.66 86 VAL A C 1
ATOM 505 O O . VAL A 1 86 ? 47.994 -10.093 0.467 1.00 46.40 86 VAL A O 1
ATOM 509 N N . GLY A 1 87 ? 48.058 -10.901 2.558 1.00 40.60 87 GLY A N 1
ATOM 510 C CA . GLY A 1 87 ? 49.273 -10.168 2.870 1.00 47.11 87 GLY A CA 1
ATOM 511 C C . GLY A 1 87 ? 48.960 -8.700 3.053 1.00 51.14 87 GLY A C 1
ATOM 512 O O . GLY A 1 87 ? 48.004 -8.329 3.745 1.00 51.41 87 GLY A O 1
ATOM 513 N N . ASP A 1 88 ? 49.756 -7.854 2.400 1.00 49.01 88 ASP A N 1
ATOM 514 C CA . ASP A 1 88 ? 49.612 -6.403 2.489 1.00 53.57 88 ASP A CA 1
ATOM 515 C C . ASP A 1 88 ? 48.267 -5.978 1.912 1.00 47.19 88 ASP A C 1
ATOM 516 O O . ASP A 1 88 ? 48.016 -6.110 0.709 1.00 46.01 88 ASP A O 1
ATOM 521 N N . ASP A 1 89 ? 47.398 -5.471 2.767 1.00 45.11 89 ASP A N 1
ATOM 522 C CA . ASP A 1 89 ? 46.085 -5.002 2.335 1.00 38.02 89 ASP A CA 1
ATOM 523 C C . ASP A 1 89 ? 45.968 -3.551 2.758 1.00 32.73 89 ASP A C 1
ATOM 524 O O . ASP A 1 89 ? 45.831 -3.270 3.964 1.00 32.80 89 ASP A O 1
ATOM 529 N N . PRO A 1 90 ? 46.042 -2.602 1.823 1.00 36.43 90 PRO A N 1
ATOM 530 C CA . PRO A 1 90 ? 46.011 -1.192 2.224 1.00 35.70 90 PRO A CA 1
ATOM 531 C C . PRO A 1 90 ? 44.773 -0.839 3.014 1.00 31.67 90 PRO A C 1
ATOM 532 O O . PRO A 1 90 ? 44.833 0.042 3.878 1.00 39.34 90 PRO A O 1
ATOM 536 N N . SER A 1 91 ? 43.654 -1.531 2.772 1.00 32.30 91 SER A N 1
ATOM 537 C CA . SER A 1 91 ? 42.407 -1.246 3.461 1.00 33.91 91 SER A CA 1
ATOM 538 C C . SER A 1 91 ? 42.381 -1.765 4.895 1.00 34.84 91 SER A C 1
ATOM 539 O O . SER A 1 91 ? 41.486 -1.387 5.656 1.00 33.72 91 SER A O 1
ATOM 542 N N . GLU A 1 92 ? 43.328 -2.615 5.281 1.00 33.06 92 GLU A N 1
ATOM 543 C CA . GLU A 1 92 ? 43.303 -3.272 6.584 1.00 31.82 92 GLU A CA 1
ATOM 544 C C . GLU A 1 92 ? 44.136 -2.482 7.583 1.00 37.33 92 GLU A C 1
ATOM 545 O O . GLU A 1 92 ? 45.346 -2.323 7.391 1.00 36.59 92 GLU A O 1
ATOM 551 N N . SER A 1 93 ? 43.497 -2.006 8.651 1.00 32.07 93 SER A N 1
ATOM 552 C CA . SER A 1 93 ? 44.216 -1.317 9.714 1.00 35.72 93 SER A CA 1
ATOM 553 C C . SER A 1 93 ? 44.983 -2.314 10.581 1.00 37.89 93 SER A C 1
ATOM 554 O O . SER A 1 93 ? 44.736 -3.523 10.559 1.00 36.28 93 SER A O 1
ATOM 557 N N . GLU A 1 94 ? 45.938 -1.789 11.349 1.00 39.01 94 GLU A N 1
ATOM 558 C CA . GLU A 1 94 ? 46.640 -2.638 12.305 1.00 34.86 94 GLU A CA 1
ATOM 559 C C . GLU A 1 94 ? 45.660 -3.229 13.307 1.00 37.18 94 GLU A C 1
ATOM 560 O O . GLU A 1 94 ? 45.808 -4.380 13.732 1.00 36.76 94 GLU A O 1
ATOM 566 N N . ALA A 1 95 ? 44.638 -2.460 13.678 1.00 35.41 95 ALA A N 1
ATOM 567 C CA . ALA A 1 95 ? 43.648 -2.960 14.627 1.00 40.60 95 ALA A CA 1
ATOM 568 C C . ALA A 1 95 ? 42.790 -4.068 14.018 1.00 35.43 95 ALA A C 1
ATOM 569 O O . ALA A 1 95 ? 42.427 -5.020 14.719 1.00 34.18 95 ALA A O 1
ATOM 571 N N . ASN A 1 96 ? 42.428 -3.950 12.730 1.00 34.07 96 ASN A N 1
ATOM 572 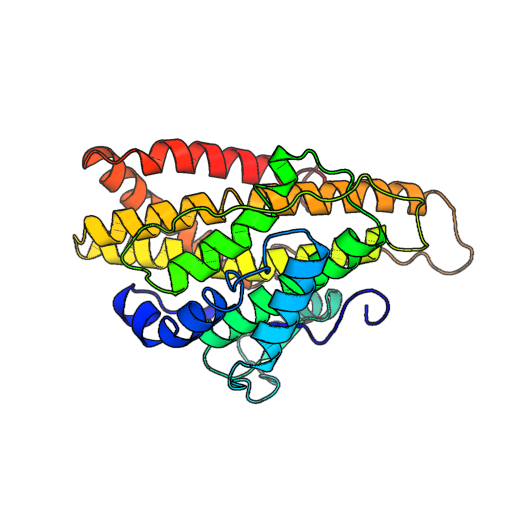C CA . ASN A 1 96 ? 41.802 -5.074 12.022 1.00 34.87 96 ASN A CA 1
ATOM 573 C C . ASN A 1 96 ? 42.686 -6.314 12.088 1.00 36.16 96 ASN A C 1
ATOM 574 O O . ASN A 1 96 ? 42.223 -7.414 12.407 1.00 33.04 96 ASN A O 1
ATOM 579 N N . ARG A 1 97 ? 43.968 -6.155 11.747 1.00 32.36 97 ARG A N 1
ATOM 580 C CA . ARG A 1 97 ? 44.885 -7.288 11.765 1.00 33.53 97 ARG A CA 1
ATOM 581 C C . ARG A 1 97 ? 44.993 -7.895 13.156 1.00 32.20 97 ARG A C 1
ATOM 582 O O . ARG A 1 97 ? 45.021 -9.121 13.298 1.00 35.58 97 ARG A O 1
ATOM 590 N N . ASP A 1 98 ? 45.065 -7.052 14.195 1.00 33.79 98 ASP A N 1
ATOM 591 C CA . ASP A 1 98 ? 45.139 -7.550 15.566 1.00 36.60 98 ASP A CA 1
ATOM 592 C C . ASP A 1 98 ? 43.886 -8.334 15.929 1.00 33.47 98 ASP A C 1
ATOM 593 O O . ASP A 1 98 ? 43.963 -9.353 16.617 1.00 32.77 98 ASP A O 1
ATOM 598 N N . ASN A 1 99 ? 42.723 -7.850 15.488 1.00 31.08 99 ASN A N 1
ATOM 599 C CA . ASN A 1 99 ? 41.465 -8.547 15.736 1.00 35.54 99 ASN A CA 1
ATOM 600 C C . ASN A 1 99 ? 41.485 -9.935 15.113 1.00 35.06 99 ASN A C 1
ATOM 601 O O . ASN A 1 99 ? 41.101 -10.926 15.755 1.00 36.54 99 ASN A O 1
ATOM 606 N N . ASP A 1 100 ? 41.936 -10.022 13.853 1.00 29.55 100 ASP A N 1
ATOM 607 C CA . ASP A 1 100 ? 42.031 -11.304 13.159 1.00 30.09 100 ASP A CA 1
ATOM 608 C C . ASP A 1 100 ? 43.065 -12.210 13.813 1.00 35.46 100 ASP A C 1
ATOM 609 O O . ASP A 1 100 ? 42.818 -13.404 14.030 1.00 34.85 100 ASP A O 1
ATOM 614 N N . LEU A 1 101 ? 44.242 -11.660 14.107 1.00 29.34 101 LEU A N 1
ATOM 615 C CA . LEU A 1 101 ? 45.313 -12.477 14.677 1.00 34.94 101 LEU A CA 1
ATOM 616 C C . LEU A 1 101 ? 44.892 -13.114 15.995 1.00 32.45 101 LEU A C 1
ATOM 617 O O . LEU A 1 101 ? 45.259 -14.260 16.286 1.00 38.60 101 LEU A O 1
ATOM 622 N N . ALA A 1 102 ? 44.113 -12.397 16.800 1.00 34.73 102 ALA A N 1
ATOM 623 C CA . ALA A 1 102 ? 43.754 -12.898 18.120 1.00 34.87 102 ALA A CA 1
ATOM 624 C C . ALA A 1 102 ? 42.976 -14.204 18.048 1.00 38.91 102 ALA A C 1
ATOM 625 O O . ALA A 1 102 ? 42.992 -14.972 19.015 1.00 36.41 102 ALA A O 1
ATOM 627 N N . PHE A 1 103 ? 42.301 -14.474 16.926 1.00 34.34 103 PHE A N 1
ATOM 628 C CA . PHE A 1 103 ? 41.569 -15.719 16.736 1.00 35.60 103 PHE A CA 1
ATOM 629 C C . PHE A 1 103 ? 42.171 -16.590 15.636 1.00 35.91 103 PHE A C 1
ATOM 630 O O . PHE A 1 103 ? 41.536 -17.550 15.194 1.00 34.66 103 PHE A O 1
ATOM 638 N N . GLY A 1 104 ? 43.396 -16.295 15.199 1.00 31.92 104 GLY A N 1
ATOM 639 C CA . GLY A 1 104 ? 44.036 -17.138 14.211 1.00 31.60 104 GLY A CA 1
ATOM 640 C C . GLY A 1 104 ? 43.469 -17.020 12.813 1.00 31.46 104 GLY A C 1
ATOM 641 O O . GLY A 1 104 ? 43.599 -17.951 12.014 1.00 33.66 104 GLY A O 1
ATOM 642 N N . ILE A 1 105 ? 42.850 -15.891 12.492 1.00 30.22 105 ILE A N 1
ATOM 643 C CA . ILE A 1 105 ? 42.242 -15.683 11.183 1.00 31.40 105 ILE A CA 1
ATOM 644 C C . ILE A 1 105 ? 43.296 -15.212 10.197 1.00 29.56 105 ILE A C 1
ATOM 645 O O . ILE A 1 105 ? 44.077 -14.307 10.500 1.00 36.88 105 ILE A O 1
ATOM 650 N N . VAL A 1 106 ? 43.304 -15.792 9.000 1.00 30.47 106 VAL A N 1
ATOM 651 C CA . VAL A 1 106 ? 44.147 -15.306 7.905 1.00 34.00 106 VAL A CA 1
ATOM 652 C C . VAL A 1 106 ? 43.258 -14.942 6.723 1.00 31.95 106 VAL A C 1
ATOM 653 O O . VAL A 1 106 ? 42.664 -15.824 6.087 1.00 32.30 106 VAL A O 1
ATOM 657 N N . ARG A 1 107 ? 43.190 -13.650 6.408 1.00 32.04 107 ARG A N 1
ATOM 658 C CA . ARG A 1 107 ? 42.484 -13.229 5.207 1.00 32.20 107 ARG A CA 1
ATOM 659 C C . ARG A 1 107 ? 43.185 -13.812 3.994 1.00 34.25 107 ARG A C 1
ATOM 660 O O . ARG A 1 107 ? 44.407 -13.693 3.857 1.00 35.77 107 ARG A O 1
ATOM 668 N N . THR A 1 108 ? 42.410 -14.452 3.121 1.00 30.72 108 THR A N 1
ATOM 669 C CA . THR A 1 108 ? 42.934 -15.306 2.063 1.00 33.83 108 THR A CA 1
ATOM 670 C C . THR A 1 108 ? 42.487 -14.843 0.683 1.00 40.02 108 THR A C 1
ATOM 671 O O . THR A 1 108 ? 41.335 -14.448 0.479 1.00 31.14 108 THR A O 1
ATOM 675 N N . ARG A 1 109 ? 43.417 -14.892 -0.265 1.00 38.26 109 ARG A N 1
ATOM 676 C CA . ARG A 1 109 ? 43.120 -14.523 -1.636 1.00 41.67 109 ARG A CA 1
ATOM 677 C C . ARG A 1 109 ? 42.276 -15.600 -2.291 1.00 35.88 109 ARG A C 1
ATOM 678 O O . ARG A 1 109 ? 42.431 -16.791 -2.009 1.00 38.23 109 ARG A O 1
ATOM 686 N N . GLY A 1 110 ? 41.384 -15.182 -3.176 1.00 37.03 110 GLY A N 1
ATOM 687 C CA . GLY A 1 110 ? 40.544 -16.116 -3.873 1.00 37.43 110 GLY A CA 1
ATOM 688 C C . GLY A 1 110 ? 39.128 -15.603 -3.991 1.00 37.66 110 GLY A C 1
ATOM 689 O O . GLY A 1 110 ? 38.807 -14.501 -3.544 1.00 40.96 110 GLY A O 1
ATOM 690 N N . PRO A 1 111 ? 38.260 -16.399 -4.617 1.00 38.13 111 PRO A N 1
ATOM 691 C CA . PRO A 1 111 ? 36.845 -16.018 -4.748 1.00 34.37 111 PRO A CA 1
ATOM 692 C C . PRO A 1 111 ? 36.163 -15.975 -3.387 1.00 36.38 111 PRO A C 1
ATOM 693 O O . PRO A 1 111 ? 36.015 -17.017 -2.747 1.00 37.95 111 PRO A O 1
ATOM 697 N N . VAL A 1 112 ? 35.728 -14.793 -2.952 1.00 36.42 112 VAL A N 1
ATOM 698 C CA . VAL A 1 112 ? 35.353 -14.604 -1.549 1.00 31.10 112 VAL A CA 1
ATOM 699 C C . VAL A 1 112 ? 34.221 -15.545 -1.143 1.00 32.21 112 VAL A C 1
ATOM 700 O O . VAL A 1 112 ? 34.245 -16.113 -0.047 1.00 30.34 112 VAL A O 1
ATOM 704 N N . ALA A 1 113 ? 33.224 -15.746 -2.013 1.00 29.07 113 ALA A N 1
ATOM 705 C CA . ALA A 1 113 ? 32.077 -16.557 -1.612 1.00 27.85 113 ALA A CA 1
ATOM 706 C C . ALA A 1 113 ? 32.411 -18.042 -1.589 1.00 29.51 113 ALA A C 1
ATOM 707 O O . ALA A 1 113 ? 31.872 -18.783 -0.757 1.00 29.86 113 ALA A O 1
ATOM 709 N N . GLU A 1 114 ? 33.289 -18.505 -2.487 1.00 31.10 114 GLU A N 1
ATOM 710 C CA . GLU A 1 114 ? 33.759 -19.885 -2.395 1.00 31.29 114 GLU A CA 1
ATOM 711 C C . GLU A 1 114 ? 34.621 -20.095 -1.155 1.00 30.07 114 GLU A C 1
ATOM 712 O O . GLU A 1 114 ? 34.569 -21.164 -0.536 1.00 30.53 114 GLU A O 1
ATOM 718 N N . LEU A 1 115 ? 35.413 -19.090 -0.765 1.00 28.00 115 LEU A N 1
ATOM 719 C CA . LEU A 1 115 ? 36.176 -19.208 0.472 1.00 28.95 115 LEU A CA 1
ATOM 720 C C . LEU A 1 115 ? 35.243 -19.258 1.675 1.00 27.59 115 LEU A C 1
ATOM 721 O O . LEU A 1 115 ? 35.583 -19.857 2.702 1.00 28.37 115 LEU A O 1
ATOM 726 N N . LEU A 1 116 ? 34.079 -18.619 1.566 1.00 27.16 116 LEU A N 1
ATOM 727 C CA . LEU A 1 116 ? 33.102 -18.686 2.649 1.00 25.02 116 LEU A CA 1
ATOM 728 C C . LEU A 1 116 ? 32.546 -20.092 2.796 1.00 25.48 116 LEU A C 1
ATOM 729 O O . LEU A 1 116 ? 32.348 -20.578 3.924 1.00 25.92 116 LEU A O 1
ATOM 734 N N . VAL A 1 117 ? 32.301 -20.772 1.674 1.00 25.98 117 VAL A N 1
ATOM 735 C CA . VAL A 1 117 ? 31.870 -22.164 1.748 1.00 28.22 117 VAL A CA 1
ATOM 736 C C . VAL A 1 117 ? 32.925 -22.996 2.468 1.00 29.02 117 VAL A C 1
ATOM 737 O O . VAL A 1 117 ? 32.609 -23.775 3.372 1.00 25.12 117 VAL A O 1
ATOM 741 N N . ASP A 1 118 ? 34.196 -22.840 2.081 1.00 28.21 118 ASP A N 1
ATOM 742 C CA . ASP A 1 118 ? 35.266 -23.568 2.769 1.00 31.92 118 ASP A CA 1
ATOM 743 C C . ASP A 1 118 ? 35.273 -23.245 4.258 1.00 31.60 118 ASP A C 1
ATOM 744 O O . ASP A 1 118 ? 35.387 -24.143 5.107 1.00 28.16 118 ASP A O 1
ATOM 749 N N . ALA A 1 119 ? 35.169 -21.956 4.593 1.00 26.96 119 ALA A N 1
ATOM 750 C CA . ALA A 1 119 ? 35.244 -21.546 5.989 1.00 29.39 119 ALA A CA 1
ATOM 751 C C . ALA A 1 119 ? 34.068 -22.107 6.778 1.00 28.37 119 ALA A C 1
ATOM 752 O O . ALA A 1 119 ? 34.214 -22.524 7.937 1.00 26.51 119 ALA A O 1
ATOM 754 N N . ALA A 1 120 ? 32.896 -22.146 6.152 1.00 25.60 120 ALA A N 1
ATOM 755 C CA . ALA A 1 120 ? 31.725 -22.701 6.820 1.00 25.95 120 ALA A CA 1
ATOM 756 C C . ALA A 1 120 ? 31.946 -24.167 7.164 1.00 26.83 120 ALA A C 1
ATOM 757 O O . ALA A 1 120 ? 31.643 -24.609 8.275 1.00 27.33 120 ALA A O 1
ATOM 759 N N . LEU A 1 121 ? 32.482 -24.938 6.219 1.00 26.69 121 LEU A N 1
ATOM 760 C CA . LEU A 1 121 ? 32.693 -26.358 6.492 1.00 28.35 121 LEU A CA 1
ATOM 761 C C . LEU A 1 121 ? 33.757 -26.558 7.566 1.00 32.06 121 LEU A C 1
ATOM 762 O O . LEU A 1 121 ? 33.607 -27.425 8.440 1.00 30.04 121 LEU A O 1
ATOM 767 N N . ALA A 1 122 ? 34.819 -25.741 7.537 1.00 27.75 122 ALA A N 1
ATOM 768 C CA . ALA A 1 122 ? 35.866 -25.852 8.550 1.00 28.77 122 ALA A CA 1
ATOM 769 C C . ALA A 1 122 ? 35.354 -25.457 9.930 1.00 28.69 122 ALA A C 1
ATOM 770 O O . ALA A 1 122 ? 35.683 -26.109 10.932 1.00 30.58 122 ALA A O 1
ATOM 772 N N . ALA A 1 123 ? 34.553 -24.388 10.009 1.00 26.34 123 ALA A N 1
ATOM 773 C CA . ALA A 1 123 ? 34.021 -23.976 11.300 1.00 28.68 123 ALA A CA 1
ATOM 774 C C . ALA A 1 123 ? 33.069 -25.028 11.850 1.00 30.74 123 ALA A C 1
ATOM 775 O O . ALA A 1 123 ? 33.090 -25.316 13.053 1.00 27.96 123 ALA A O 1
ATOM 777 N N . LEU A 1 124 ? 32.239 -25.617 10.978 1.00 29.18 124 LEU A N 1
ATOM 778 C CA . LEU A 1 124 ? 31.360 -26.703 11.406 1.00 29.93 124 LEU A CA 1
ATOM 779 C C . LEU A 1 124 ? 32.175 -27.848 11.983 1.00 29.73 124 LEU A C 1
ATOM 780 O O . LEU A 1 124 ? 31.889 -28.343 13.080 1.00 28.91 124 LEU A O 1
ATOM 785 N N . ALA A 1 125 ? 33.197 -28.281 11.249 1.00 28.10 125 ALA A N 1
ATOM 786 C CA . ALA A 1 125 ? 34.052 -29.361 11.741 1.00 30.68 125 ALA A CA 1
ATOM 787 C C . ALA A 1 125 ? 34.665 -29.004 13.089 1.00 31.24 125 ALA A C 1
ATOM 788 O O . ALA A 1 125 ? 34.732 -29.848 13.996 1.00 33.00 125 ALA A O 1
ATOM 790 N N . GLY A 1 126 ? 35.109 -27.756 13.240 1.00 31.05 126 GLY A N 1
ATOM 791 C CA . GLY A 1 126 ? 35.654 -27.324 14.517 1.00 33.04 126 GLY A CA 1
ATOM 792 C C . GLY A 1 126 ? 34.671 -27.496 15.660 1.00 33.35 126 GLY A C 1
ATOM 793 O O . GLY A 1 126 ? 35.043 -27.940 16.749 1.00 31.88 126 GLY A O 1
ATOM 794 N N . ILE A 1 127 ? 33.397 -27.158 15.427 1.00 30.57 127 ILE A N 1
ATOM 795 C CA . ILE A 1 127 ? 32.396 -27.298 16.477 1.00 30.39 127 ILE A CA 1
ATOM 796 C C . ILE A 1 127 ? 32.132 -28.771 16.758 1.00 31.69 127 ILE A C 1
ATOM 797 O O . ILE A 1 127 ? 32.043 -29.197 17.921 1.00 31.04 127 ILE A O 1
ATOM 802 N N . LEU A 1 128 ? 31.995 -29.570 15.695 1.00 26.89 128 LEU A N 1
ATOM 803 C CA . LEU A 1 128 ? 31.576 -30.957 15.863 1.00 30.74 128 LEU A CA 1
ATOM 804 C C . LEU A 1 128 ? 32.674 -31.801 16.499 1.00 34.13 128 LEU A C 1
ATOM 805 O O . LEU A 1 128 ? 32.378 -32.796 17.170 1.00 32.69 128 LEU A O 1
ATOM 810 N N . GLU A 1 129 ? 33.940 -31.436 16.275 1.00 32.44 129 GLU A N 1
ATOM 811 C CA . GLU A 1 129 ? 35.047 -32.174 16.877 1.00 37.44 129 GLU A CA 1
ATOM 812 C C . GLU A 1 129 ? 34.931 -32.176 18.395 1.00 37.91 129 GLU A C 1
ATOM 813 O O . GLU A 1 129 ? 35.077 -33.221 19.038 1.00 41.40 129 GLU A O 1
ATOM 819 N N . VAL A 1 130 ? 34.652 -31.010 18.982 1.00 35.28 130 VAL A N 1
ATOM 820 C CA . VAL A 1 130 ? 34.519 -30.909 20.432 1.00 34.37 130 VAL A CA 1
ATOM 821 C C . VAL A 1 130 ? 33.240 -31.588 20.895 1.00 38.07 130 VAL A C 1
ATOM 822 O O . VAL A 1 130 ? 33.241 -32.342 21.877 1.00 38.15 130 VAL A O 1
ATOM 826 N N . ALA A 1 131 ? 32.132 -31.350 20.188 1.00 32.05 131 ALA A N 1
ATOM 827 C CA . ALA A 1 131 ? 30.857 -31.913 20.626 1.00 31.09 131 ALA A CA 1
ATOM 828 C C . ALA A 1 131 ? 30.825 -33.432 20.499 1.00 35.21 131 ALA A C 1
ATOM 829 O O . ALA A 1 131 ? 30.175 -34.101 21.314 1.00 35.93 131 ALA A O 1
ATOM 831 N N . VAL A 1 132 ? 31.493 -34.001 19.492 1.00 32.64 132 VAL A N 1
ATOM 832 C CA . VAL A 1 132 ? 31.511 -35.458 19.393 1.00 35.38 132 VAL A CA 1
ATOM 833 C C . VAL A 1 132 ? 32.254 -36.060 20.585 1.00 44.51 132 VAL A C 1
ATOM 834 O O . VAL A 1 132 ? 31.867 -37.119 21.104 1.00 39.04 132 VAL A O 1
ATOM 838 N N . ASP A 1 133 ? 33.297 -35.389 21.065 1.00 39.26 133 ASP A N 1
ATOM 839 C CA . ASP A 1 133 ? 34.095 -35.952 22.150 1.00 47.07 133 ASP A CA 1
ATOM 840 C C . ASP A 1 133 ? 33.563 -35.601 23.534 1.00 46.76 133 ASP A C 1
ATOM 841 O O . ASP A 1 133 ? 33.608 -36.443 24.439 1.00 53.43 133 ASP A O 1
ATOM 846 N N . ARG A 1 134 ? 33.051 -34.382 23.727 1.00 39.26 134 ARG A N 1
ATOM 847 C CA . ARG A 1 134 ? 32.739 -33.880 25.060 1.00 41.29 134 ARG A CA 1
ATOM 848 C C . ARG A 1 134 ? 31.280 -33.472 25.234 1.00 41.17 134 ARG A C 1
ATOM 849 O O . ARG A 1 134 ? 30.920 -32.944 26.291 1.00 42.74 134 ARG A O 1
ATOM 857 N N . GLY A 1 135 ? 30.429 -33.702 24.236 1.00 40.31 135 GLY A N 1
ATOM 858 C CA . GLY A 1 135 ? 29.046 -33.294 24.356 1.00 38.65 135 GLY A CA 1
ATOM 859 C C . GLY A 1 135 ? 28.863 -31.782 24.363 1.00 41.08 135 GLY A C 1
ATOM 860 O O . GLY A 1 135 ? 29.763 -30.998 24.039 1.00 43.61 135 GLY A O 1
ATOM 861 N N . SER A 1 136 ? 27.653 -31.377 24.744 1.00 38.51 136 SER A N 1
ATOM 862 C CA . SER A 1 136 ? 27.303 -29.967 24.841 1.00 37.49 136 SER A CA 1
ATOM 863 C C . SER A 1 136 ? 26.304 -29.754 25.964 1.00 46.16 136 SER A C 1
ATOM 864 O O . SER A 1 136 ? 25.408 -30.577 26.177 1.00 42.15 136 SER A O 1
ATOM 867 N N . ASP A 1 137 ? 26.445 -28.631 26.656 1.00 45.40 137 ASP A N 1
ATOM 868 C CA . ASP A 1 137 ? 25.496 -28.236 27.683 1.00 50.49 137 ASP A CA 1
ATOM 869 C C . ASP A 1 137 ? 24.338 -27.408 27.139 1.00 50.35 137 ASP A C 1
ATOM 870 O O . ASP A 1 137 ? 23.442 -27.050 27.908 1.00 50.11 137 ASP A O 1
ATOM 875 N N . LEU A 1 138 ? 24.322 -27.108 25.841 1.00 42.36 138 LEU A N 1
ATOM 876 C CA . LEU A 1 138 ? 23.263 -26.280 25.275 1.00 42.98 138 LEU A CA 1
ATOM 877 C C . LEU A 1 138 ? 21.925 -27.010 25.253 1.00 50.25 138 LEU A C 1
ATOM 878 O O . LEU A 1 138 ? 21.853 -28.222 25.014 1.00 46.93 138 LEU A O 1
ATOM 883 N N . GLU A 1 139 ? 20.855 -26.243 25.461 1.00 51.83 139 GLU A N 1
ATOM 884 C CA . GLU A 1 139 ? 19.516 -26.767 25.246 1.00 54.10 139 GLU A CA 1
ATOM 885 C C . GLU A 1 139 ? 19.384 -27.263 23.816 1.00 54.67 139 GLU A C 1
ATOM 886 O O . GLU A 1 139 ? 19.985 -26.718 22.888 1.00 49.27 139 GLU A O 1
ATOM 892 N N . ASP A 1 140 ? 18.590 -28.321 23.647 1.00 56.21 140 ASP A N 1
ATOM 893 C CA . ASP A 1 140 ? 18.472 -28.947 22.336 1.00 53.12 140 ASP A CA 1
ATOM 894 C C . ASP A 1 140 ? 17.950 -27.968 21.294 1.00 46.26 140 ASP A C 1
ATOM 895 O O . ASP A 1 140 ? 18.351 -28.034 20.127 1.00 43.43 140 ASP A O 1
ATOM 900 N N . ALA A 1 141 ? 17.083 -27.037 21.695 1.00 46.57 141 ALA A N 1
ATOM 901 C CA . ALA A 1 141 ? 16.552 -26.068 20.743 1.00 44.62 141 ALA A CA 1
ATOM 902 C C . ALA A 1 141 ? 17.624 -25.073 20.314 1.00 43.13 141 ALA A C 1
ATOM 903 O O . ALA A 1 141 ? 17.636 -24.626 19.160 1.00 41.46 141 ALA A O 1
ATOM 905 N N . ALA A 1 142 ? 18.514 -24.701 21.239 1.00 41.86 142 ALA A N 1
ATOM 906 C CA . ALA A 1 142 ? 19.645 -23.843 20.898 1.00 41.66 142 ALA A CA 1
ATOM 907 C C . ALA A 1 142 ? 20.660 -24.584 20.033 1.00 43.50 142 ALA A C 1
ATOM 908 O O . ALA A 1 142 ? 21.204 -24.012 19.083 1.00 38.61 142 ALA A O 1
ATOM 910 N N . TRP A 1 143 ? 20.936 -25.852 20.352 1.00 40.09 143 TRP A N 1
ATOM 911 C CA . TRP A 1 143 ? 21.829 -26.642 19.510 1.00 38.48 143 TRP A CA 1
ATOM 912 C C . TRP A 1 143 ? 21.295 -26.733 18.087 1.00 41.09 143 TRP A C 1
ATOM 913 O O . TRP A 1 143 ? 22.046 -26.570 17.115 1.00 33.92 143 TRP A O 1
ATOM 924 N N . GLN A 1 144 ? 19.991 -26.995 17.946 1.00 36.74 144 GLN A N 1
ATOM 925 C CA . GLN A 1 144 ? 19.379 -27.070 16.627 1.00 36.80 144 GLN A CA 1
ATOM 926 C C . GLN A 1 144 ? 19.490 -25.740 15.897 1.00 33.65 144 GLN A C 1
ATOM 927 O O . GLN A 1 144 ? 19.755 -25.700 14.689 1.00 34.76 144 GLN A O 1
ATOM 933 N N . ARG A 1 145 ? 19.267 -24.641 16.609 1.00 36.55 145 ARG A N 1
ATOM 934 C CA A ARG A 1 145 ? 19.358 -23.335 15.967 0.46 33.31 145 ARG A CA 1
ATOM 935 C CA B ARG A 1 145 ? 19.359 -23.328 15.991 0.54 33.16 145 ARG A CA 1
ATOM 936 C C . ARG A 1 145 ? 20.787 -23.038 15.537 1.00 32.70 145 ARG A C 1
ATOM 937 O O . ARG A 1 145 ? 21.012 -22.550 14.424 1.00 33.60 145 ARG A O 1
ATOM 952 N N . PHE A 1 146 ? 21.753 -23.357 16.395 1.00 32.13 146 PHE A N 1
ATOM 953 C CA . PHE A 1 146 ? 23.171 -23.109 16.141 1.00 34.69 146 PHE A CA 1
ATOM 954 C C . PHE A 1 146 ? 23.670 -23.902 14.940 1.00 31.59 146 PHE A C 1
ATOM 955 O O . PHE A 1 146 ? 24.120 -23.330 13.936 1.00 32.86 146 PHE A O 1
ATOM 963 N N . ILE A 1 147 ? 23.620 -25.231 15.028 1.00 29.43 147 ILE A N 1
ATOM 964 C CA . ILE A 1 147 ? 24.123 -26.021 13.908 1.00 31.71 147 ILE A CA 1
ATOM 965 C C . ILE A 1 147 ? 23.267 -25.795 12.675 1.00 32.19 147 ILE A C 1
ATOM 966 O O . ILE A 1 147 ? 23.777 -25.791 11.548 1.00 30.56 147 ILE A O 1
ATOM 971 N N . GLY A 1 148 ? 21.959 -25.586 12.858 1.00 33.14 148 GLY A N 1
ATOM 972 C CA . GLY A 1 148 ? 21.105 -25.323 11.711 1.00 30.31 148 GLY A CA 1
ATOM 973 C C . GLY A 1 148 ? 21.521 -24.097 10.921 1.00 33.19 148 GLY A C 1
ATOM 974 O O . GLY A 1 148 ? 21.190 -23.988 9.735 1.00 31.09 148 GLY A O 1
ATOM 975 N N . GLY A 1 149 ? 22.271 -23.184 1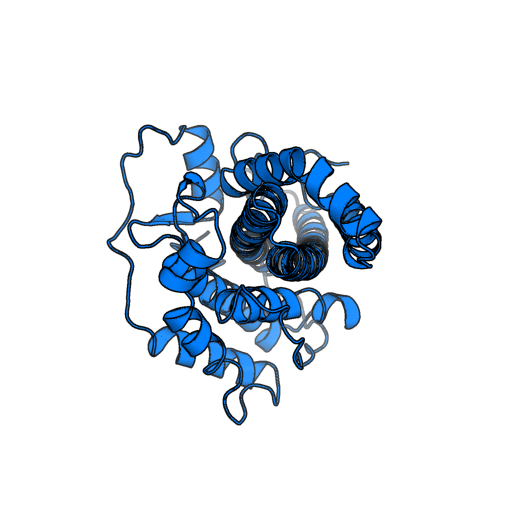1.539 1.00 30.26 149 GLY A N 1
ATOM 976 C CA . GLY A 1 149 ? 22.762 -22.028 10.813 1.00 26.16 149 GLY A CA 1
ATOM 977 C C . GLY A 1 149 ? 23.674 -22.388 9.654 1.00 29.44 149 GLY A C 1
ATOM 978 O O . GLY A 1 149 ? 23.696 -21.692 8.637 1.00 30.27 149 GLY A O 1
ATOM 979 N N . PHE A 1 150 ? 24.438 -23.471 9.784 1.00 29.36 150 PHE A N 1
ATOM 980 C CA . PHE A 1 150 ? 25.251 -23.921 8.659 1.00 28.07 150 PHE A CA 1
ATOM 981 C C . PHE A 1 150 ? 24.391 -24.416 7.506 1.00 27.94 150 PHE A C 1
ATOM 982 O O . PHE A 1 150 ? 24.699 -24.152 6.333 1.00 28.44 150 PHE A O 1
ATOM 990 N N . ASP A 1 151 ? 23.341 -25.184 7.810 1.00 30.65 151 ASP A N 1
ATOM 991 C CA . ASP A 1 151 ? 22.465 -25.665 6.749 1.00 32.09 151 ASP A CA 1
ATOM 992 C C . ASP A 1 151 ? 21.776 -24.499 6.056 1.00 29.69 151 ASP A C 1
ATOM 993 O O . ASP A 1 151 ? 21.612 -24.502 4.834 1.00 33.01 151 ASP A O 1
ATOM 998 N N . ALA A 1 152 ? 21.329 -23.513 6.833 1.00 29.64 152 ALA A N 1
ATOM 999 C CA . ALA A 1 152 ? 20.724 -22.320 6.245 1.00 32.28 152 ALA A CA 1
ATOM 1000 C C . ALA A 1 152 ? 21.694 -21.628 5.300 1.00 30.57 152 ALA A C 1
ATOM 1001 O O . ALA A 1 152 ? 21.338 -21.292 4.169 1.00 31.92 152 ALA A O 1
ATOM 1003 N N . LEU A 1 153 ? 22.931 -21.393 5.754 1.00 28.24 153 LEU A N 1
ATOM 1004 C CA . LEU A 1 153 ? 23.899 -20.692 4.914 1.00 28.44 153 LEU A CA 1
ATOM 1005 C C . LEU A 1 153 ? 24.175 -21.456 3.627 1.00 27.87 153 LEU A C 1
ATOM 1006 O O . LEU A 1 153 ? 24.071 -20.901 2.527 1.00 29.12 153 LEU A O 1
ATOM 1011 N N . LEU A 1 154 ? 24.555 -22.731 3.742 1.00 26.86 154 LEU A N 1
ATOM 1012 C CA . LEU A 1 154 ? 24.967 -23.478 2.559 1.00 28.26 154 LEU A CA 1
ATOM 1013 C C . LEU A 1 154 ? 23.782 -23.771 1.637 1.00 30.83 154 LEU A C 1
ATOM 1014 O O . LEU A 1 154 ? 2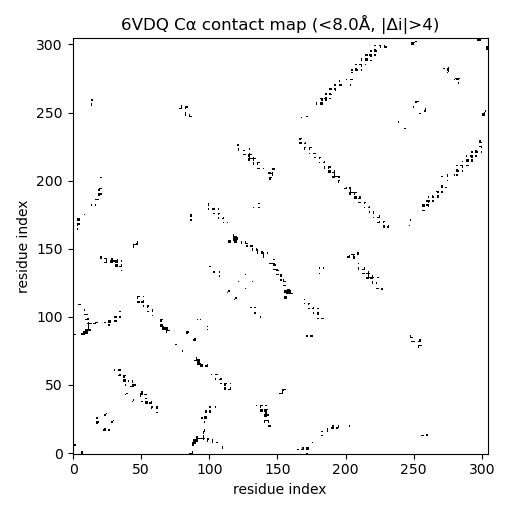3.923 -23.732 0.407 1.00 29.14 154 LEU A O 1
ATOM 1019 N N . GLY A 1 155 ? 22.620 -24.079 2.214 1.00 31.64 155 GLY A N 1
ATOM 1020 C CA . GLY A 1 155 ? 21.430 -24.311 1.405 1.00 30.72 155 GLY A CA 1
ATOM 1021 C C . GLY A 1 155 ? 20.997 -23.076 0.634 1.00 31.96 155 GLY A C 1
ATOM 1022 O O . GLY A 1 155 ? 20.585 -23.168 -0.532 1.00 29.59 155 GLY A O 1
ATOM 1023 N N . TRP A 1 156 ? 21.099 -21.900 1.263 1.00 29.34 156 TRP A N 1
ATOM 1024 C CA . TRP A 1 156 ? 20.784 -20.667 0.547 1.00 30.54 156 TRP A CA 1
ATOM 1025 C C . TRP A 1 156 ? 21.825 -20.371 -0.523 1.00 30.66 156 TRP A C 1
ATOM 1026 O O . TRP A 1 156 ? 21.473 -20.023 -1.658 1.00 31.59 156 TRP A O 1
ATOM 1037 N N . LEU A 1 157 ? 23.116 -20.512 -0.197 1.00 26.96 157 LEU A N 1
ATOM 1038 C CA . LEU A 1 157 ? 24.136 -20.226 -1.199 1.00 27.06 157 LEU A CA 1
ATOM 1039 C C . LEU A 1 157 ? 24.011 -21.154 -2.397 1.00 29.65 157 LEU A C 1
ATOM 1040 O O . LEU A 1 157 ? 24.401 -20.779 -3.508 1.00 30.96 157 LEU A O 1
ATOM 1045 N N . ALA A 1 158 ? 23.482 -22.362 -2.182 1.00 28.06 158 ALA A N 1
ATOM 1046 C CA . ALA A 1 158 ? 23.311 -23.330 -3.264 1.00 30.88 158 ALA A CA 1
ATOM 1047 C C . ALA A 1 158 ? 22.216 -22.916 -4.239 1.00 34.96 158 ALA A C 1
ATOM 1048 O O . ALA A 1 158 ? 22.211 -23.387 -5.384 1.00 36.58 158 ALA A O 1
ATOM 1050 N N . ASP A 1 159 ? 21.307 -22.039 -3.820 1.00 34.00 159 ASP A N 1
ATOM 1051 C CA . ASP A 1 159 ? 20.185 -21.619 -4.653 1.00 32.26 159 ASP A CA 1
ATOM 1052 C C . ASP A 1 159 ? 19.623 -20.321 -4.078 1.00 29.84 159 ASP A C 1
ATOM 1053 O O . ASP A 1 159 ? 18.584 -20.336 -3.411 1.00 31.79 159 ASP A O 1
ATOM 1058 N N . PRO A 1 160 ? 20.306 -19.190 -4.279 1.00 31.71 160 PRO A N 1
ATOM 1059 C CA . PRO A 1 160 ? 19.960 -17.978 -3.512 1.00 28.55 160 PRO A CA 1
ATOM 1060 C C . PRO A 1 160 ? 18.596 -17.410 -3.865 1.00 30.77 160 PRO A C 1
ATOM 1061 O O . PRO A 1 160 ? 18.066 -16.594 -3.103 1.00 30.14 160 PRO A O 1
ATOM 1065 N N . HIS A 1 161 ? 17.997 -17.829 -4.982 1.00 31.63 161 HIS A N 1
ATOM 1066 C CA . HIS A 1 161 ? 16.700 -17.300 -5.387 1.00 32.82 161 HIS A CA 1
ATOM 1067 C C . HIS A 1 161 ? 15.533 -17.975 -4.681 1.00 36.05 161 HIS A C 1
ATOM 1068 O O . HIS A 1 161 ? 14.384 -17.548 -4.858 1.00 32.61 161 HIS A O 1
ATOM 1075 N N . SER A 1 162 ? 15.789 -19.012 -3.886 1.00 31.18 162 SER A N 1
ATOM 1076 C CA . SER A 1 162 ? 14.760 -19.670 -3.104 1.00 34.97 162 SER A CA 1
ATOM 1077 C C . SER A 1 162 ? 15.144 -19.632 -1.635 1.00 35.71 162 SER A C 1
ATOM 1078 O O . SER A 1 162 ? 16.321 -19.534 -1.295 1.00 34.23 162 SER A O 1
ATOM 1081 N N . ALA A 1 163 ? 14.132 -19.605 -0.771 1.00 40.76 163 ALA A N 1
ATOM 1082 C CA . ALA A 1 163 ? 14.373 -19.774 0.650 1.00 47.45 163 ALA A CA 1
ATOM 1083 C C . ALA A 1 163 ? 15.003 -21.146 0.895 1.00 42.28 163 ALA A C 1
ATOM 1084 O O . ALA A 1 163 ? 14.704 -22.109 0.190 1.00 49.39 163 ALA A O 1
ATOM 1086 N N . PRO A 1 164 ? 15.913 -21.254 1.856 1.00 54.78 164 PRO A N 1
ATOM 1087 C CA . PRO A 1 164 ? 16.485 -22.567 2.173 1.00 46.44 164 PRO A CA 1
ATOM 1088 C C . PRO A 1 164 ? 15.566 -23.377 3.077 1.00 56.15 164 PRO A C 1
ATOM 1089 O O . PRO A 1 164 ? 14.840 -22.837 3.912 1.00 57.63 164 PRO A O 1
ATOM 1093 N N . ARG A 1 165 ? 15.609 -24.736 2.887 1.00 54.75 165 ARG A N 1
ATOM 1094 C CA . ARG A 1 165 ? 14.844 -25.753 3.617 1.00 63.49 165 ARG A CA 1
ATOM 1095 C C . ARG A 1 165 ? 15.623 -26.235 4.840 1.00 67.06 165 ARG A C 1
ATOM 1096 O O . ARG A 1 165 ? 16.768 -26.677 4.695 1.00 70.61 165 ARG A O 1
ATOM 1104 N N . PRO A 1 166 ? 15.037 -26.205 6.039 1.00 65.96 166 PRO A N 1
ATOM 1105 C CA . PRO A 1 166 ? 15.738 -26.722 7.223 1.00 61.44 166 PRO A CA 1
ATOM 1106 C C . PRO A 1 166 ? 15.952 -28.225 7.139 1.00 65.23 166 PRO A C 1
ATOM 1107 O O . PRO A 1 166 ? 15.250 -28.945 6.427 1.00 72.38 166 PRO A O 1
ATOM 1111 N N . ALA A 1 167 ? 16.941 -28.701 7.892 1.00 62.59 167 ALA A N 1
ATOM 1112 C CA . ALA A 1 167 ? 17.325 -30.105 7.851 1.00 64.32 167 ALA A CA 1
ATOM 1113 C C . ALA A 1 167 ? 17.440 -30.663 9.263 1.00 56.10 167 ALA A C 1
ATOM 1114 O O . ALA A 1 167 ? 17.403 -29.937 10.261 1.00 53.97 167 ALA A O 1
ATOM 1116 N N . THR A 1 168 ? 17.571 -31.982 9.330 1.00 60.84 168 THR A N 1
ATOM 1117 C CA . THR A 1 168 ? 17.736 -32.655 10.611 1.00 58.05 168 THR A CA 1
ATOM 1118 C C . THR A 1 168 ? 19.115 -32.343 11.180 1.00 44.21 168 THR A C 1
ATOM 1119 O O . THR A 1 168 ? 20.117 -32.444 10.471 1.00 54.75 168 THR A O 1
ATOM 1123 N N . VAL A 1 169 ? 19.176 -31.978 12.458 1.00 44.42 169 VAL A N 1
ATOM 1124 C CA . VAL A 1 169 ? 20.469 -31.831 13.125 1.00 39.83 169 VAL A CA 1
ATOM 1125 C C . VAL A 1 169 ? 20.585 -32.854 14.248 1.00 36.80 169 VAL A C 1
ATOM 1126 O O . VAL A 1 169 ? 19.839 -32.766 15.231 1.00 37.36 169 VAL A O 1
ATOM 1130 N N . PRO A 1 170 ? 21.495 -33.822 14.159 1.00 35.93 170 PRO A N 1
ATOM 1131 C CA . PRO A 1 170 ? 21.635 -34.794 15.252 1.00 38.49 170 PRO A CA 1
ATOM 1132 C C . PRO A 1 170 ? 21.939 -34.084 16.557 1.00 41.84 170 PRO A C 1
ATOM 1133 O O . PRO A 1 170 ? 22.595 -33.040 16.585 1.00 37.50 170 PRO A O 1
ATOM 1137 N N . GLY A 1 171 ? 21.442 -34.659 17.649 1.00 36.51 171 GLY A N 1
ATOM 1138 C CA . GLY A 1 171 ? 21.678 -34.075 18.945 1.00 41.91 171 GLY A CA 1
ATOM 1139 C C . GLY A 1 171 ? 23.090 -34.324 19.434 1.00 36.38 171 GLY A C 1
ATOM 1140 O O . GLY A 1 171 ? 23.791 -35.228 18.988 1.00 36.51 171 GLY A O 1
ATOM 1141 N N . ALA A 1 172 ? 23.507 -33.488 20.372 1.00 40.14 172 ALA A N 1
ATOM 1142 C CA . ALA A 1 172 ? 24.776 -33.657 21.056 1.00 42.41 172 ALA A CA 1
ATOM 1143 C C . ALA A 1 172 ? 24.534 -34.379 22.372 1.00 42.47 172 ALA A C 1
ATOM 1144 O O . ALA A 1 172 ? 23.528 -34.140 23.044 1.00 45.95 172 ALA A O 1
ATOM 1146 N N . GLY A 1 173 ? 25.455 -35.260 22.734 1.00 44.14 173 GLY A N 1
ATOM 1147 C CA . GLY A 1 173 ? 25.396 -35.886 24.030 1.00 46.66 173 GLY A CA 1
ATOM 1148 C C . GLY A 1 173 ? 25.487 -34.849 25.131 1.00 48.36 173 GLY A C 1
ATOM 1149 O O . GLY A 1 173 ? 25.865 -33.692 24.902 1.00 48.33 173 GLY A O 1
ATOM 1150 N N . PRO A 1 174 ? 25.139 -35.240 26.356 1.00 50.87 174 PRO A N 1
ATOM 1151 C CA . PRO A 1 174 ? 25.317 -34.326 27.483 1.00 46.26 174 PRO A CA 1
ATOM 1152 C C . PRO A 1 174 ? 26.795 -34.038 27.676 1.00 39.92 174 PRO A C 1
ATOM 1153 O O . PRO A 1 174 ? 27.655 -34.856 27.340 1.00 39.40 174 PRO A O 1
ATOM 1157 N N . ALA A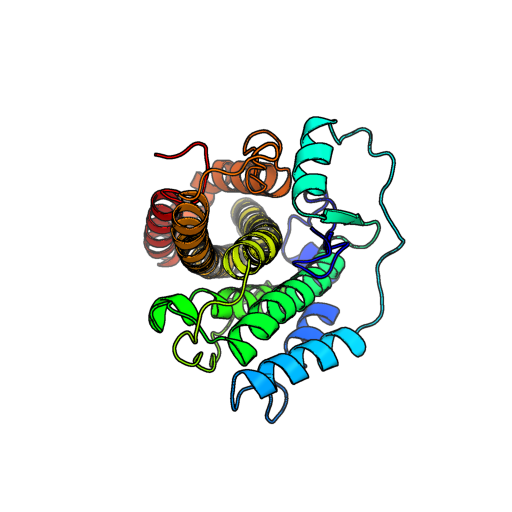 1 175 ? 27.084 -32.853 28.206 1.00 47.48 175 ALA A N 1
ATOM 1158 C CA . ALA A 1 175 ? 28.470 -32.450 28.384 1.00 46.05 175 ALA A CA 1
ATOM 1159 C C . ALA A 1 175 ? 29.174 -33.415 29.325 1.00 49.01 175 ALA A C 1
ATOM 1160 O O . ALA A 1 175 ? 28.612 -33.842 30.337 1.00 47.09 175 ALA A O 1
ATOM 1162 N N . GLY A 1 176 ? 30.393 -33.791 28.963 1.00 45.53 176 GLY A N 1
ATOM 1163 C CA . GLY A 1 176 ? 31.183 -34.681 29.779 1.00 48.53 176 GLY A CA 1
ATOM 1164 C C . GLY A 1 176 ? 32.052 -33.934 30.771 1.00 51.92 176 GLY A C 1
ATOM 1165 O O . GLY A 1 176 ? 31.883 -32.733 31.010 1.00 49.41 176 GLY A O 1
ATOM 1166 N N . PRO A 1 177 ? 33.002 -34.641 31.374 1.00 58.34 177 PRO A N 1
ATOM 1167 C CA . PRO A 1 177 ? 33.879 -34.016 32.368 1.00 58.96 177 PRO A CA 1
ATOM 1168 C C . PRO A 1 177 ? 34.718 -32.924 31.732 1.00 53.62 177 PRO A C 1
ATOM 1169 O O . PRO A 1 177 ? 35.177 -33.074 30.592 1.00 60.55 177 PRO A O 1
ATOM 1173 N N . PRO A 1 178 ? 34.942 -31.815 32.434 1.00 57.75 178 PRO A N 1
ATOM 1174 C CA . PRO A 1 178 ? 35.737 -30.726 31.852 1.00 57.93 178 PRO A CA 1
ATOM 1175 C C . PRO A 1 178 ? 37.176 -31.154 31.613 1.00 56.54 178 PRO A C 1
ATOM 1176 O O . PRO A 1 178 ? 37.821 -31.740 32.485 1.00 55.49 178 PRO A O 1
ATOM 1180 N N . VAL A 1 179 ? 37.668 -30.871 30.405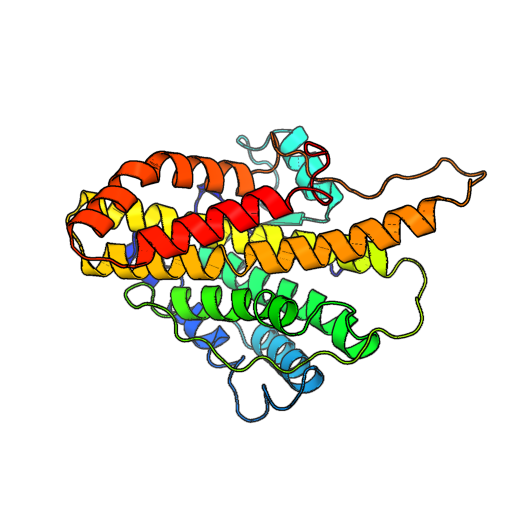 1.00 56.27 179 VAL A N 1
ATOM 1181 C CA . VAL A 1 179 ? 39.073 -31.028 30.047 1.00 52.57 179 VAL A CA 1
ATOM 1182 C C . VAL A 1 179 ? 39.697 -29.643 30.039 1.00 49.06 179 VAL A C 1
ATOM 1183 O O . VAL A 1 179 ? 39.019 -28.642 29.786 1.00 47.38 179 VAL A O 1
ATOM 1187 N N . HIS A 1 180 ? 40.993 -29.577 30.335 1.00 48.78 180 HIS A N 1
ATOM 1188 C CA . HIS A 1 180 ? 41.669 -28.296 30.488 1.00 48.55 180 HIS A CA 1
ATOM 1189 C C . HIS A 1 180 ? 41.517 -27.435 29.238 1.00 41.09 180 HIS A C 1
ATOM 1190 O O . HIS A 1 180 ? 41.801 -27.881 28.126 1.00 44.69 180 HIS A O 1
ATOM 1197 N N . GLN A 1 181 ? 41.076 -26.191 29.437 1.00 43.73 181 GLN A N 1
ATOM 1198 C CA . GLN A 1 181 ? 40.954 -25.180 28.387 1.00 49.50 181 GLN A CA 1
ATOM 1199 C C . GLN A 1 181 ? 39.909 -25.522 27.336 1.00 45.05 181 GLN A C 1
ATOM 1200 O O . GLN A 1 181 ? 39.907 -24.920 26.259 1.00 42.08 181 GLN A O 1
ATOM 1206 N N . ASP A 1 182 ? 39.014 -26.476 27.599 1.00 42.83 182 ASP A N 1
ATOM 1207 C CA . ASP A 1 182 ? 37.983 -26.760 26.604 1.00 43.50 182 ASP A CA 1
ATOM 1208 C C . ASP A 1 182 ? 37.102 -25.544 26.373 1.00 40.03 182 ASP A C 1
ATOM 1209 O O . ASP A 1 182 ? 36.661 -25.296 25.243 1.00 36.70 182 ASP A O 1
ATOM 1214 N N . ALA A 1 183 ? 36.843 -24.770 27.426 1.00 38.75 183 ALA A N 1
ATOM 1215 C CA . ALA A 1 183 ? 36.008 -23.586 27.275 1.00 38.70 183 ALA A CA 1
ATOM 1216 C C . ALA A 1 183 ? 36.653 -22.578 26.335 1.00 38.22 183 ALA A C 1
ATOM 1217 O O . ALA A 1 183 ? 35.967 -21.932 25.532 1.00 36.32 183 ALA A O 1
ATOM 1219 N N . LEU A 1 184 ? 37.972 -22.408 26.445 1.00 35.81 184 LEU A N 1
ATOM 1220 C CA . LEU A 1 184 ? 38.693 -21.576 25.494 1.00 38.30 184 LEU A CA 1
ATOM 1221 C C . LEU A 1 184 ? 38.580 -22.129 24.078 1.00 33.17 184 LEU A C 1
ATOM 1222 O O . LEU A 1 184 ? 38.417 -21.361 23.122 1.00 34.51 184 LEU A O 1
ATOM 1227 N N . ARG A 1 185 ? 38.659 -23.459 23.917 1.00 34.22 185 ARG A N 1
ATOM 1228 C CA . ARG A 1 185 ? 38.507 -24.036 22.579 1.00 39.20 185 ARG A CA 1
ATOM 1229 C C . ARG A 1 185 ? 37.147 -23.702 21.991 1.00 37.25 185 ARG A C 1
ATOM 1230 O O . ARG A 1 185 ? 37.048 -23.322 20.817 1.00 32.73 185 ARG A O 1
ATOM 1238 N N . ARG A 1 186 ? 36.090 -23.841 22.790 1.00 33.03 186 ARG A N 1
ATOM 1239 C CA . ARG A 1 186 ? 34.751 -23.503 22.306 1.00 31.81 186 ARG A CA 1
ATOM 1240 C C . ARG A 1 186 ? 34.625 -22.011 22.044 1.00 33.52 186 ARG A C 1
ATOM 1241 O O . ARG A 1 186 ? 33.993 -21.604 21.066 1.00 32.58 186 ARG A O 1
ATOM 1249 N N . TRP A 1 187 ? 35.226 -21.184 22.902 1.00 29.18 187 TRP A N 1
ATOM 1250 C CA . TRP A 1 187 ? 35.217 -19.739 22.696 1.00 30.70 187 TRP A CA 1
ATOM 1251 C C . TRP A 1 187 ? 35.815 -19.370 21.342 1.00 31.00 187 TRP A C 1
ATOM 1252 O O . TRP A 1 187 ? 35.217 -18.603 20.568 1.00 32.64 187 TRP A O 1
ATOM 1263 N N . VAL A 1 188 ? 36.987 -19.920 21.029 1.00 28.37 188 VAL A N 1
ATOM 1264 C CA . VAL A 1 188 ? 37.655 -19.563 19.779 1.00 29.96 188 VAL A CA 1
ATOM 1265 C C . VAL A 1 188 ? 36.921 -20.155 18.583 1.00 31.18 188 VAL A C 1
ATOM 1266 O O . VAL A 1 188 ? 36.650 -19.459 17.596 1.00 32.45 188 VAL A O 1
ATOM 1270 N N . ARG A 1 189 ? 36.614 -21.450 18.640 1.00 28.47 189 ARG A N 1
ATOM 1271 C CA . ARG A 1 189 ? 35.899 -22.074 17.530 1.00 25.92 189 ARG A CA 1
ATOM 1272 C C . ARG A 1 189 ? 34.536 -21.435 17.326 1.00 30.23 189 ARG A C 1
ATOM 1273 O O . ARG A 1 189 ? 34.069 -21.326 16.189 1.00 31.01 189 ARG A O 1
ATOM 1281 N N . GLY A 1 190 ? 33.881 -21.013 18.403 1.00 29.33 190 GLY A N 1
ATOM 1282 C CA . GLY A 1 190 ? 32.625 -20.291 18.242 1.00 30.12 190 GLY A CA 1
ATOM 1283 C C . GLY A 1 190 ? 32.803 -18.988 17.490 1.00 30.40 190 GLY A C 1
ATOM 1284 O O . GLY A 1 190 ? 31.971 -18.620 16.654 1.00 31.01 190 GLY A O 1
ATOM 1285 N N . HIS A 1 191 ? 33.895 -18.267 17.766 1.00 29.99 191 HIS A N 1
ATOM 1286 C CA . HIS A 1 191 ? 34.113 -17.032 17.022 1.00 27.79 191 HIS A CA 1
ATOM 1287 C C . HIS A 1 191 ? 34.376 -17.299 15.547 1.00 29.47 191 HIS A C 1
ATOM 1288 O O . HIS A 1 191 ? 33.988 -16.488 14.700 1.00 29.86 191 HIS A O 1
ATOM 1295 N N . HIS A 1 192 ? 35.020 -18.419 15.210 1.00 29.33 192 HIS A N 1
ATOM 1296 C CA . HIS A 1 192 ? 35.134 -18.771 13.795 1.00 27.10 192 HIS A CA 1
ATOM 1297 C C . HIS A 1 192 ? 33.759 -18.893 13.147 1.00 32.00 192 HIS A C 1
ATOM 1298 O O . HIS A 1 192 ? 33.567 -18.484 11.994 1.00 28.82 192 HIS A O 1
ATOM 1305 N N . VAL A 1 193 ? 32.780 -19.428 13.882 1.00 29.77 193 VAL A N 1
ATOM 1306 C CA . VAL A 1 193 ? 31.426 -19.495 13.340 1.00 25.87 193 VAL A CA 1
ATOM 1307 C C . VAL A 1 193 ? 30.850 -18.096 13.181 1.00 26.30 193 VAL A C 1
ATOM 1308 O O . VAL A 1 193 ? 30.153 -17.813 12.196 1.00 28.99 193 VAL A O 1
ATOM 1312 N N . PHE A 1 194 ? 31.084 -17.210 14.165 1.00 26.79 194 PHE A N 1
ATOM 1313 C CA . PHE A 1 194 ? 30.635 -15.820 14.042 1.00 26.10 194 PHE A CA 1
ATOM 1314 C C . PHE A 1 194 ? 31.047 -15.238 12.705 1.00 29.84 194 PHE A C 1
ATOM 1315 O O . PHE A 1 194 ? 30.260 -14.581 12.019 1.00 29.58 194 PHE A O 1
ATOM 1323 N N . MET A 1 195 ? 32.311 -15.424 12.344 1.00 28.29 195 MET A N 1
ATOM 1324 C CA . MET A 1 195 ? 32.810 -14.749 11.153 1.00 29.35 195 MET A CA 1
ATOM 1325 C C . MET A 1 195 ? 32.138 -15.283 9.891 1.00 28.24 195 MET A C 1
ATOM 1326 O O . MET A 1 195 ? 31.827 -14.509 8.974 1.00 28.56 195 MET A O 1
ATOM 1331 N N . VAL A 1 196 ? 31.867 -16.586 9.849 1.00 26.39 196 VAL A N 1
ATOM 1332 C CA . VAL A 1 196 ? 31.143 -17.183 8.728 1.00 27.66 196 VAL A CA 1
ATOM 1333 C C . VAL A 1 196 ? 29.708 -16.666 8.674 1.00 28.45 196 VAL A C 1
ATOM 1334 O O . VAL A 1 196 ? 29.200 -16.292 7.609 1.00 27.19 196 VAL A O 1
ATOM 1338 N N . LEU A 1 197 ? 29.019 -16.650 9.815 1.00 25.26 197 LEU A N 1
ATOM 1339 C CA . LEU A 1 197 ? 27.624 -16.230 9.779 1.00 28.07 197 LEU A CA 1
ATOM 1340 C C . LEU A 1 197 ? 27.493 -14.745 9.477 1.00 26.98 197 LEU A C 1
ATOM 1341 O O . LEU A 1 197 ? 26.544 -14.334 8.802 1.00 29.80 197 LEU A O 1
ATOM 1346 N N . ALA A 1 198 ? 28.410 -13.924 9.989 1.00 28.32 198 ALA A N 1
ATOM 1347 C CA . ALA A 1 198 ? 28.375 -12.501 9.681 1.00 28.83 198 ALA A CA 1
ATOM 1348 C C . ALA A 1 198 ? 28.509 -12.259 8.185 1.00 27.66 198 ALA A C 1
ATOM 1349 O O . ALA A 1 198 ? 27.761 -11.458 7.614 1.00 26.46 198 ALA A O 1
ATOM 1351 N N . GLN A 1 199 ? 29.457 -12.937 7.531 1.00 27.79 199 GLN A N 1
ATOM 1352 C CA . GLN A 1 199 ? 29.565 -12.794 6.079 1.00 26.55 199 GLN A CA 1
ATOM 1353 C C . GLN A 1 199 ? 28.303 -13.273 5.387 1.00 25.18 199 GLN A C 1
ATOM 1354 O O . GLN A 1 199 ? 27.841 -12.655 4.424 1.00 26.00 199 GLN A O 1
ATOM 1360 N N . GLY A 1 200 ? 27.752 -14.396 5.839 1.00 23.73 200 GLY A N 1
ATOM 1361 C CA . GLY A 1 200 ? 26.554 -14.905 5.201 1.00 25.48 200 GLY A CA 1
ATOM 1362 C C . GLY A 1 200 ? 25.384 -13.957 5.355 1.00 24.62 200 GLY A C 1
ATOM 1363 O O . GLY A 1 200 ? 24.632 -13.712 4.407 1.00 25.80 200 GLY A O 1
ATOM 1364 N N . CYS A 1 201 ? 25.192 -13.436 6.566 1.00 25.05 201 CYS A N 1
ATOM 1365 C CA . CYS A 1 201 ? 24.078 -12.526 6.763 1.00 26.64 201 CYS A CA 1
ATOM 1366 C C . CYS A 1 201 ? 24.289 -11.223 6.007 1.00 30.14 201 CYS A C 1
ATOM 1367 O O . CYS A 1 201 ? 23.313 -10.617 5.541 1.00 27.32 201 CYS A O 1
ATOM 1370 N N . ALA A 1 202 ? 25.546 -10.772 5.880 1.00 24.43 202 ALA A N 1
ATOM 1371 C CA . ALA A 1 202 ? 25.815 -9.590 5.061 1.00 26.48 202 ALA A CA 1
ATOM 1372 C C . ALA A 1 202 ? 25.436 -9.842 3.608 1.00 27.54 202 ALA A C 1
ATOM 1373 O O . ALA A 1 202 ? 24.850 -8.971 2.946 1.00 27.00 202 ALA A O 1
ATOM 1375 N N . LEU A 1 203 ? 25.746 -11.036 3.098 1.00 27.73 203 LEU A N 1
ATOM 1376 C CA . LEU A 1 203 ? 25.324 -11.395 1.745 1.00 28.72 203 LEU A CA 1
ATOM 1377 C C . LEU A 1 203 ? 23.812 -11.342 1.612 1.00 26.50 203 LEU A C 1
ATOM 1378 O O . LEU A 1 203 ? 23.282 -10.731 0.678 1.00 27.48 203 LEU A O 1
ATOM 1383 N N . ALA A 1 204 ? 23.094 -11.988 2.540 1.00 24.26 204 ALA A N 1
ATOM 1384 C CA . ALA A 1 204 ? 21.636 -12.027 2.429 1.00 24.83 204 ALA A CA 1
ATOM 1385 C C . ALA A 1 204 ? 21.044 -10.621 2.479 1.00 26.92 204 ALA A C 1
ATOM 1386 O O . ALA A 1 204 ? 20.145 -10.278 1.693 1.00 26.90 204 ALA A O 1
ATOM 1388 N N . THR A 1 205 ? 21.561 -9.780 3.379 1.00 25.59 205 THR A N 1
ATOM 1389 C CA . THR A 1 205 ? 21.008 -8.439 3.542 1.00 26.32 205 THR A CA 1
ATOM 1390 C C . THR A 1 205 ? 21.314 -7.570 2.329 1.00 28.60 205 THR A C 1
ATOM 1391 O O . THR A 1 205 ? 20.456 -6.801 1.870 1.00 26.98 205 THR A O 1
ATOM 1395 N N . ALA A 1 206 ? 22.524 -7.689 1.775 1.00 25.38 206 ALA A N 1
ATOM 1396 C CA . ALA A 1 206 ? 22.835 -6.956 0.553 1.00 25.05 206 ALA A CA 1
ATOM 1397 C C . ALA A 1 206 ? 21.916 -7.372 -0.592 1.00 26.81 206 ALA A C 1
ATOM 1398 O O . ALA A 1 206 ? 21.438 -6.529 -1.365 1.00 27.81 206 ALA A O 1
ATOM 1400 N N . CYS A 1 207 ? 21.662 -8.667 -0.715 1.00 28.58 207 CYS A N 1
ATOM 1401 C CA . CYS A 1 207 ? 20.810 -9.144 -1.803 1.00 28.01 207 CYS A CA 1
ATOM 1402 C C . CYS A 1 207 ? 19.371 -8.692 -1.612 1.00 28.29 207 CYS A C 1
ATOM 1403 O O . CYS A 1 207 ? 18.670 -8.406 -2.594 1.00 30.97 207 CYS A O 1
ATOM 1406 N N . LEU A 1 208 ? 18.909 -8.644 -0.361 1.00 23.98 208 LEU A N 1
ATOM 1407 C CA . LEU A 1 208 ? 17.600 -8.069 -0.066 1.00 26.22 208 LEU A CA 1
ATOM 1408 C C . LEU A 1 208 ? 17.542 -6.616 -0.521 1.00 32.70 208 LEU A C 1
ATOM 1409 O O . LEU A 1 208 ? 16.614 -6.209 -1.227 1.00 29.33 208 LEU A O 1
ATOM 1414 N N . ARG A 1 209 ? 18.533 -5.812 -0.124 1.00 26.64 209 ARG A N 1
ATOM 1415 C CA . ARG A 1 209 ? 18.534 -4.408 -0.540 1.00 29.16 209 ARG A CA 1
ATOM 1416 C C . ARG A 1 209 ? 18.503 -4.276 -2.054 1.00 32.15 209 ARG A C 1
ATOM 1417 O O . ARG A 1 209 ? 17.743 -3.459 -2.598 1.00 30.21 209 ARG A O 1
ATOM 1425 N N . ASP A 1 210 ? 19.318 -5.068 -2.757 1.00 30.63 210 ASP A N 1
ATOM 1426 C CA . ASP A 1 210 ? 19.397 -4.931 -4.206 1.00 32.17 210 ASP A CA 1
ATOM 1427 C C . ASP A 1 210 ? 18.115 -5.402 -4.875 1.00 32.80 210 ASP A C 1
ATOM 1428 O O . ASP A 1 210 ? 17.623 -4.772 -5.824 1.00 30.23 210 ASP A O 1
ATOM 1433 N N . SER A 1 211 ? 17.567 -6.516 -4.406 1.00 29.03 211 SER A N 1
ATOM 1434 C CA . SER A 1 211 ? 16.346 -7.032 -5.022 1.00 31.35 211 SER A CA 1
ATOM 1435 C C . SER A 1 211 ? 15.189 -6.068 -4.835 1.00 32.62 211 SER A C 1
ATOM 1436 O O . SER A 1 211 ? 14.425 -5.817 -5.778 1.00 36.86 211 SER A O 1
ATOM 1439 N N . ALA A 1 212 ? 15.039 -5.523 -3.623 1.00 31.12 212 ALA A N 1
ATOM 1440 C CA . ALA A 1 212 ? 13.991 -4.545 -3.368 1.00 31.54 212 ALA A CA 1
ATOM 1441 C C . ALA A 1 212 ? 14.181 -3.304 -4.232 1.00 36.45 212 ALA A C 1
ATOM 1442 O O . ALA A 1 212 ? 13.215 -2.794 -4.813 1.00 33.19 212 ALA A O 1
ATOM 1444 N N . ALA A 1 213 ? 15.420 -2.814 -4.345 1.00 30.23 213 ALA A N 1
ATOM 1445 C CA . ALA A 1 213 ? 15.671 -1.617 -5.152 1.00 33.22 213 ALA A CA 1
ATOM 1446 C C . ALA A 1 213 ? 15.269 -1.833 -6.600 1.00 33.56 213 ALA A C 1
ATOM 1447 O O . ALA A 1 213 ? 14.803 -0.900 -7.269 1.00 34.77 213 ALA A O 1
ATOM 1449 N N . ARG A 1 214 ? 15.456 -3.049 -7.108 1.00 32.14 214 ARG A N 1
ATOM 1450 C CA . ARG A 1 214 ? 15.112 -3.408 -8.474 1.00 35.51 214 ARG A CA 1
ATOM 1451 C C . ARG A 1 214 ? 13.684 -3.931 -8.612 1.00 39.67 214 ARG A C 1
ATOM 1452 O O . ARG A 1 214 ? 13.308 -4.382 -9.697 1.00 38.90 214 ARG A O 1
ATOM 1460 N N . GLY A 1 215 ? 12.888 -3.879 -7.548 1.00 39.73 215 GLY A N 1
ATOM 1461 C CA . GLY A 1 215 ? 11.514 -4.345 -7.622 1.00 42.23 215 GLY A CA 1
ATOM 1462 C C . GLY A 1 215 ? 11.352 -5.836 -7.795 1.00 45.92 215 GLY A C 1
ATOM 1463 O O . GLY A 1 215 ? 10.312 -6.283 -8.297 1.00 44.30 215 GLY A O 1
ATOM 1464 N N . ASP A 1 216 ? 12.354 -6.623 -7.399 1.00 37.61 216 ASP A N 1
ATOM 1465 C CA . ASP A 1 216 ? 12.322 -8.085 -7.504 1.00 37.41 216 ASP A CA 1
ATOM 1466 C C . ASP A 1 216 ? 11.748 -8.616 -6.192 1.00 40.70 216 ASP A C 1
ATOM 1467 O O . ASP A 1 216 ? 12.472 -8.889 -5.230 1.00 34.47 216 ASP A O 1
ATOM 1472 N N . LEU A 1 217 ? 10.424 -8.750 -6.138 1.00 36.88 217 LEU A N 1
ATOM 1473 C CA . LEU A 1 217 ? 9.822 -9.145 -4.873 1.00 35.56 217 LEU A CA 1
ATOM 1474 C C . LEU A 1 217 ? 10.186 -10.586 -4.516 1.00 33.61 217 LEU A C 1
ATOM 1475 O O . LEU A 1 217 ? 10.505 -10.847 -3.353 1.00 33.24 217 LEU A O 1
ATOM 1480 N N . PRO A 1 218 ? 10.176 -11.548 -5.455 1.00 34.99 218 PRO A N 1
ATOM 1481 C CA . PRO A 1 218 ? 10.608 -12.909 -5.074 1.00 34.07 218 PRO A CA 1
ATOM 1482 C C . PRO A 1 218 ? 12.046 -12.975 -4.579 1.00 35.18 218 PRO A C 1
ATOM 1483 O O . PRO A 1 218 ? 12.351 -13.726 -3.644 1.00 31.92 218 PRO A O 1
ATOM 1487 N N . GLY A 1 219 ? 12.945 -12.211 -5.194 1.00 33.79 219 GLY A N 1
ATOM 1488 C CA . GLY A 1 219 ? 14.318 -12.195 -4.727 1.00 37.76 219 GLY A CA 1
ATOM 1489 C C . GLY A 1 219 ? 14.455 -11.561 -3.356 1.00 31.13 219 GLY A C 1
ATOM 1490 O O . GLY A 1 219 ? 15.234 -12.031 -2.520 1.00 29.30 219 GLY A O 1
ATOM 1491 N N . ALA A 1 220 ? 13.728 -10.469 -3.113 1.00 34.45 220 ALA A N 1
ATOM 1492 C CA . ALA A 1 220 ? 13.756 -9.878 -1.782 1.00 31.55 220 ALA A CA 1
ATOM 1493 C C . ALA A 1 220 ? 13.252 -10.873 -0.747 1.00 34.82 220 ALA A C 1
ATOM 1494 O O . ALA A 1 220 ? 13.826 -11.002 0.340 1.00 31.04 220 ALA A O 1
ATOM 1496 N N . GLU A 1 221 ? 12.191 -11.606 -1.080 1.00 30.06 221 GLU A N 1
ATOM 1497 C CA . GLU A 1 221 ? 11.616 -12.554 -0.130 1.00 31.99 221 GLU A CA 1
ATOM 1498 C C . GLU A 1 221 ? 12.603 -13.672 0.193 1.00 27.32 221 GLU A C 1
ATOM 1499 O O . GLU A 1 221 ? 12.765 -14.050 1.363 1.00 33.08 221 GLU A O 1
ATOM 1505 N N . ALA A 1 222 ? 13.286 -14.200 -0.823 1.00 28.71 222 ALA A N 1
ATOM 1506 C CA . ALA A 1 222 ? 14.261 -15.265 -0.585 1.00 30.57 222 ALA A CA 1
ATOM 1507 C C . ALA A 1 222 ? 15.434 -14.758 0.239 1.00 31.87 222 ALA A C 1
ATOM 1508 O O . ALA A 1 222 ? 15.923 -15.450 1.145 1.00 29.46 222 ALA A O 1
ATOM 1510 N N . SER A 1 223 ? 15.926 -13.567 -0.096 1.00 30.56 223 SER A N 1
ATOM 1511 C CA . SER A 1 223 ? 17.022 -12.966 0.664 1.00 28.83 223 SER A CA 1
ATOM 1512 C C . SER A 1 223 ? 16.630 -12.732 2.118 1.00 32.52 223 SER A C 1
ATOM 1513 O O . SER A 1 223 ? 17.431 -12.965 3.028 1.00 30.58 223 SER A O 1
ATOM 1516 N N . ALA A 1 224 ? 15.407 -12.244 2.355 1.00 29.05 224 ALA A N 1
ATOM 1517 C CA . ALA A 1 224 ? 14.949 -12.001 3.721 1.00 30.57 224 ALA A CA 1
ATOM 1518 C C . ALA A 1 224 ? 14.814 -13.306 4.486 1.00 30.44 224 ALA A C 1
ATOM 1519 O O . ALA A 1 224 ? 15.144 -13.381 5.680 1.00 31.92 224 ALA A O 1
ATOM 1521 N N . ALA A 1 225 ? 14.313 -14.347 3.815 1.00 30.45 225 ALA A N 1
ATOM 1522 C CA . ALA A 1 225 ? 14.232 -15.653 4.458 1.00 32.75 225 ALA A CA 1
ATOM 1523 C C . ALA A 1 225 ? 15.614 -16.131 4.878 1.00 31.29 225 ALA A C 1
ATOM 1524 O O . ALA A 1 225 ? 15.790 -16.661 5.982 1.00 30.03 225 ALA A O 1
ATOM 1526 N N . ALA A 1 226 ? 16.607 -15.952 4.006 1.00 30.18 226 ALA A N 1
ATOM 1527 C CA . ALA A 1 226 ? 17.978 -16.307 4.356 1.00 30.01 226 ALA A CA 1
ATOM 1528 C C . ALA A 1 226 ? 18.486 -15.464 5.520 1.00 31.45 226 ALA A C 1
ATOM 1529 O O . ALA A 1 226 ? 19.146 -15.983 6.428 1.00 29.39 226 ALA A O 1
ATOM 1531 N N . ALA A 1 227 ? 18.231 -14.153 5.484 1.00 27.75 227 ALA A N 1
ATOM 1532 C CA . ALA A 1 227 ? 18.706 -13.282 6.554 1.00 28.51 227 ALA A CA 1
ATOM 1533 C C . ALA A 1 227 ? 18.152 -13.722 7.894 1.00 30.38 227 ALA A C 1
ATOM 1534 O O . ALA A 1 227 ? 18.872 -13.733 8.897 1.00 27.02 227 ALA A O 1
ATOM 1536 N N . GLU A 1 228 ? 16.868 -14.070 7.942 1.00 25.76 228 GLU A N 1
ATOM 1537 C CA . GLU A 1 228 ? 16.306 -14.470 9.228 1.00 30.39 228 GLU A CA 1
ATOM 1538 C C . GLU A 1 228 ? 16.875 -15.805 9.688 1.00 28.64 228 GLU A C 1
ATOM 1539 O O . GLU A 1 228 ? 17.224 -15.967 10.860 1.00 32.82 228 GLU A O 1
ATOM 1545 N N . ALA A 1 229 ? 16.989 -16.780 8.783 1.00 30.49 229 ALA A N 1
ATOM 1546 C CA . ALA A 1 229 ? 17.529 -18.067 9.203 1.00 29.93 229 ALA A CA 1
ATOM 1547 C C . ALA A 1 229 ? 18.962 -17.918 9.689 1.00 31.09 229 ALA A C 1
ATOM 1548 O O . ALA A 1 229 ? 19.366 -18.565 10.658 1.00 28.38 229 ALA A O 1
ATOM 1550 N N . LEU A 1 230 ? 19.736 -17.042 9.047 1.00 29.59 230 LEU A N 1
ATOM 1551 C CA . LEU A 1 230 ? 21.107 -16.820 9.474 1.00 26.58 230 LEU A CA 1
ATOM 1552 C C . LEU A 1 230 ? 21.154 -16.067 10.795 1.00 29.38 230 LEU A C 1
ATOM 1553 O O . LEU A 1 230 ? 21.987 -16.364 11.655 1.00 29.88 230 LEU A O 1
ATOM 1558 N N . MET A 1 231 ? 20.236 -15.119 10.986 1.00 30.30 231 MET A N 1
ATOM 1559 C CA . MET A 1 231 ? 20.149 -14.400 12.251 1.00 29.96 231 MET A CA 1
ATOM 1560 C C . MET A 1 231 ? 19.820 -15.349 13.402 1.00 32.20 231 MET A C 1
ATOM 1561 O O . MET A 1 231 ? 20.417 -15.259 14.486 1.00 30.15 231 MET A O 1
ATOM 1566 N N . ARG A 1 232 ? 18.897 -16.293 13.186 1.00 29.05 232 ARG A N 1
ATOM 1567 C CA A ARG A 1 232 ? 18.630 -17.322 14.192 0.42 32.12 232 ARG A CA 1
ATOM 1568 C CA B ARG A 1 232 ? 18.650 -17.276 14.233 0.58 32.17 232 ARG A CA 1
ATOM 1569 C C . ARG A 1 232 ? 19.886 -18.136 14.481 1.00 30.25 232 ARG A C 1
ATOM 1570 O O . ARG A 1 232 ? 20.200 -18.446 15.635 1.00 30.90 232 ARG A O 1
ATOM 1585 N N . GLY A 1 233 ? 20.623 -18.491 13.432 1.00 28.58 233 GLY A N 1
ATOM 1586 C CA . GLY A 1 233 ? 21.859 -19.232 13.637 1.00 29.99 233 GLY A CA 1
ATOM 1587 C C . GLY A 1 233 ? 22.864 -18.445 14.456 1.00 29.64 233 GLY A C 1
ATOM 1588 O O . GLY A 1 233 ? 23.556 -19.002 15.312 1.00 30.15 233 GLY A O 1
ATOM 1589 N N . CYS A 1 234 ? 22.935 -17.132 14.222 1.00 28.75 234 CYS A N 1
ATOM 1590 C CA . CYS A 1 234 ? 23.839 -16.276 14.988 1.00 31.18 234 CYS A CA 1
ATOM 1591 C C . CYS A 1 234 ? 23.467 -16.262 16.466 1.00 28.54 234 CYS A C 1
ATOM 1592 O O . CYS A 1 234 ? 24.345 -16.255 17.342 1.00 31.34 234 CYS A O 1
ATOM 1595 N N . GLN A 1 235 ? 22.166 -16.231 16.761 1.00 33.11 235 GLN A N 1
ATOM 1596 C CA . GLN A 1 235 ? 21.720 -16.271 18.150 1.00 28.41 235 GLN A CA 1
ATOM 1597 C C . GLN A 1 235 ? 22.157 -17.568 18.816 1.00 30.79 235 GLN A C 1
ATOM 1598 O O . GLN A 1 235 ? 22.653 -17.567 19.949 1.00 31.85 235 GLN A O 1
ATOM 1604 N N . GLY A 1 236 ? 21.983 -18.692 18.120 1.00 29.51 236 GLY A N 1
ATOM 1605 C CA . GLY A 1 236 ? 22.462 -19.954 18.652 1.00 30.40 236 GLY A CA 1
ATOM 1606 C C . GLY A 1 236 ? 23.961 -19.949 18.872 1.00 33.47 236 GLY A C 1
ATOM 1607 O O . GLY A 1 236 ? 24.456 -20.493 19.864 1.00 31.56 236 GLY A O 1
ATOM 1608 N N . ALA A 1 237 ? 24.706 -19.331 17.951 1.00 28.75 237 ALA A N 1
ATOM 1609 C CA . ALA A 1 237 ? 26.151 -19.248 18.131 1.00 31.65 237 ALA A CA 1
ATOM 1610 C C . ALA A 1 237 ? 26.509 -18.380 19.333 1.00 29.87 237 ALA A C 1
ATOM 1611 O O . ALA A 1 237 ? 27.431 -18.712 20.092 1.00 30.91 237 ALA A O 1
ATOM 1613 N N . LEU A 1 238 ? 25.782 -17.275 19.543 1.00 30.42 238 LEU A N 1
ATOM 1614 C CA . LEU A 1 238 ? 26.039 -16.448 20.723 1.00 32.64 238 LEU A CA 1
ATOM 1615 C C . LEU A 1 238 ? 25.734 -17.208 22.014 1.00 32.32 238 LEU A C 1
ATOM 1616 O O . LEU A 1 238 ? 26.470 -17.082 23.001 1.00 32.99 238 LEU A O 1
ATOM 1621 N N . LEU A 1 239 ? 24.663 -18.009 22.032 1.00 32.36 239 LEU A N 1
ATOM 1622 C CA . LEU A 1 239 ? 24.436 -18.866 23.196 1.00 32.68 239 LEU A CA 1
ATOM 1623 C C . LEU A 1 239 ? 25.586 -19.848 23.404 1.00 33.87 239 LEU A C 1
ATOM 1624 O O . LEU A 1 239 ? 26.020 -20.071 24.540 1.00 31.94 239 LEU A O 1
ATOM 1629 N N . TYR A 1 240 ? 26.083 -20.460 22.323 1.00 32.02 240 TYR A N 1
ATOM 1630 C CA . TYR A 1 240 ? 27.205 -21.387 22.460 1.00 31.57 240 TYR A CA 1
ATOM 1631 C C . TYR A 1 240 ? 28.434 -20.686 23.026 1.00 34.01 240 TYR A C 1
ATOM 1632 O O . TYR A 1 240 ? 29.112 -21.227 23.910 1.00 34.90 240 TYR A O 1
ATOM 1641 N N . ALA A 1 241 ? 28.729 -19.476 22.540 1.00 30.75 241 ALA A N 1
ATOM 1642 C CA . ALA A 1 241 ? 29.896 -18.740 23.021 1.00 32.08 241 ALA A CA 1
ATOM 1643 C C . ALA A 1 241 ? 29.687 -18.237 24.445 1.00 32.67 241 ALA A C 1
ATOM 1644 O O . ALA A 1 241 ? 30.639 -18.179 25.235 1.00 33.87 241 ALA A O 1
ATOM 1646 N N . GLY A 1 242 ? 28.450 -17.866 24.786 1.00 32.79 2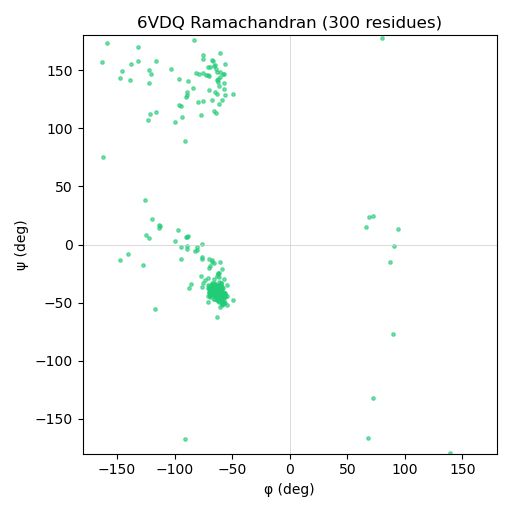42 GLY A N 1
ATOM 1647 C CA . GLY A 1 242 ? 28.165 -17.441 26.149 1.00 36.22 242 GLY A CA 1
ATOM 1648 C C . GLY A 1 242 ? 28.354 -18.562 27.155 1.00 37.99 242 GLY A C 1
ATOM 1649 O O . GLY A 1 242 ? 28.910 -18.350 28.238 1.00 38.79 242 GLY A O 1
ATOM 1650 N N . ASP A 1 243 ? 27.894 -19.768 26.812 1.00 34.12 243 ASP A N 1
ATOM 1651 C CA . ASP A 1 243 ? 28.178 -20.939 27.640 1.00 39.30 243 ASP A CA 1
ATOM 1652 C C . ASP A 1 243 ? 29.683 -21.136 27.811 1.00 39.79 243 ASP A C 1
ATOM 1653 O O . ASP A 1 243 ? 30.171 -21.383 28.923 1.00 42.59 243 ASP A O 1
ATOM 1658 N N . ALA A 1 244 ? 30.444 -21.006 26.723 1.00 36.38 244 ALA A N 1
ATOM 1659 C CA . ALA A 1 244 ? 31.895 -21.127 26.830 1.00 36.28 244 ALA A CA 1
ATOM 1660 C C . ALA A 1 244 ? 32.485 -20.009 27.680 1.00 37.61 244 ALA A C 1
ATOM 1661 O O . ALA A 1 244 ? 33.408 -20.240 28.474 1.00 37.43 244 ALA A O 1
ATOM 1663 N N . ASN A 1 245 ? 31.984 -18.787 27.515 1.00 32.95 245 ASN A N 1
ATOM 1664 C CA . ASN A 1 245 ? 32.549 -17.661 28.251 1.00 36.97 245 ASN A CA 1
ATOM 1665 C C . ASN A 1 245 ? 32.295 -17.792 29.752 1.00 41.86 245 ASN A C 1
ATOM 1666 O O . ASN A 1 245 ? 33.192 -17.533 30.565 1.00 41.88 245 ASN A O 1
ATOM 1671 N N . ARG A 1 246 ? 31.086 -18.206 30.139 1.00 37.72 246 ARG A N 1
ATOM 1672 C CA . ARG A 1 246 ? 30.805 -18.400 31.560 1.00 42.32 246 ARG A CA 1
ATOM 1673 C C . ARG A 1 246 ? 31.748 -19.430 32.164 1.00 43.09 246 ARG A C 1
ATOM 1674 O O . ARG A 1 246 ? 32.311 -19.213 33.245 1.00 47.03 246 ARG A O 1
ATOM 1682 N N . GLU A 1 247 ? 31.948 -20.553 31.472 1.00 38.76 247 GLU A N 1
ATOM 1683 C CA . GLU A 1 247 ? 32.903 -21.547 31.949 1.00 42.36 247 GLU A CA 1
ATOM 1684 C C . GLU A 1 247 ? 34.310 -20.967 32.013 1.00 46.86 247 GLU A C 1
ATOM 1685 O O . GLU A 1 247 ? 35.084 -21.287 32.925 1.00 43.64 247 GLU A O 1
ATOM 1691 N N . GLN A 1 248 ? 34.656 -20.114 31.047 1.00 42.94 248 GLN A N 1
ATOM 1692 C CA . GLN A 1 248 ? 35.958 -19.457 31.048 1.00 48.42 248 GLN A CA 1
ATOM 1693 C C . GLN A 1 248 ? 36.152 -18.607 32.294 1.00 45.97 248 GLN A C 1
ATOM 1694 O O . GLN A 1 248 ? 37.231 -18.610 32.897 1.00 48.36 248 GLN A O 1
ATOM 1700 N N . TYR A 1 249 ? 35.126 -17.847 32.667 1.00 43.38 249 TYR A N 1
ATOM 1701 C CA . TYR A 1 249 ? 35.217 -16.997 33.846 1.00 54.14 249 TYR A CA 1
ATOM 1702 C C . TYR A 1 249 ? 35.491 -17.824 35.098 1.00 56.61 249 TYR A C 1
ATOM 1703 O O . TYR A 1 249 ? 36.281 -17.418 35.959 1.00 62.04 249 TYR A O 1
ATOM 1712 N N . ASN A 1 250 ? 34.867 -18.999 35.203 1.00 56.22 250 ASN A N 1
ATOM 1713 C CA . ASN A 1 250 ? 35.099 -19.866 36.356 1.00 57.55 250 ASN A CA 1
ATOM 1714 C C . ASN A 1 250 ? 36.541 -20.358 36.410 1.00 60.55 250 ASN A C 1
ATOM 1715 O O . ASN A 1 250 ? 37.149 -20.397 37.488 1.00 57.75 250 ASN A O 1
ATOM 1720 N N . GLU A 1 251 ? 37.106 -20.745 35.258 1.00 57.84 251 GLU A N 1
ATOM 1721 C CA . GLU A 1 251 ? 38.499 -21.182 35.213 1.00 59.63 251 GLU A CA 1
ATOM 1722 C C . GLU A 1 251 ? 39.468 -20.053 35.539 1.00 63.35 251 GLU A C 1
ATOM 1723 O O . GLU A 1 251 ? 40.640 -20.319 35.823 1.00 67.91 251 GLU A O 1
ATOM 1729 N N . GLN A 1 252 ? 39.010 -18.805 35.498 1.00 60.17 252 GLN A N 1
ATOM 1730 C CA . GLN A 1 252 ? 39.848 -17.641 35.749 1.00 64.37 252 GLN A CA 1
ATOM 1731 C C . GLN A 1 252 ? 39.889 -17.245 37.220 1.00 64.75 252 GLN A C 1
ATOM 1732 O O . GLN A 1 252 ? 40.628 -16.321 37.579 1.00 64.35 252 GLN A O 1
ATOM 1738 N N . ILE A 1 253 ? 39.125 -17.924 38.080 1.00 59.13 253 ILE A N 1
ATOM 1739 C CA . ILE A 1 253 ? 39.096 -17.564 39.497 1.00 62.49 253 ILE A CA 1
ATOM 1740 C C . ILE A 1 253 ? 40.447 -17.835 40.153 1.00 64.99 253 ILE A C 1
ATOM 1741 O O . ILE A 1 253 ? 40.887 -17.084 41.034 1.00 63.74 253 ILE A O 1
ATOM 1746 N N . ARG A 1 254 ? 41.131 -18.891 39.727 1.00 67.61 254 ARG A N 1
ATOM 1747 C CA . ARG A 1 254 ? 42.459 -19.191 40.242 1.00 67.19 254 ARG A CA 1
ATOM 1748 C C . ARG A 1 254 ? 43.415 -18.047 39.929 1.00 64.10 254 ARG A C 1
ATOM 1749 O O . ARG A 1 254 ? 43.587 -17.699 38.754 1.00 66.56 254 ARG A O 1
ATOM 1757 N N . PRO A 1 255 ? 44.022 -17.416 40.926 1.00 61.81 255 PRO A N 1
ATOM 1758 C CA . PRO A 1 255 ? 45.123 -16.500 40.630 1.00 65.13 255 PRO A CA 1
ATOM 1759 C C . PRO A 1 255 ? 46.330 -17.304 40.179 1.00 58.89 255 PRO A C 1
ATOM 1760 O O . PRO A 1 255 ? 46.539 -18.440 40.608 1.00 61.26 255 PRO A O 1
ATOM 1764 N N . THR A 1 256 ? 47.096 -16.730 39.264 1.00 59.29 256 THR A N 1
ATOM 1765 C CA . THR A 1 256 ? 48.274 -17.394 38.734 1.00 56.43 256 THR A CA 1
ATOM 1766 C C . THR A 1 256 ? 49.507 -16.547 39.012 1.00 52.11 256 THR A C 1
ATOM 1767 O O . THR A 1 256 ? 49.442 -15.313 39.036 1.00 51.89 256 THR A O 1
ATOM 1771 N N . LEU A 1 257 ? 50.635 -17.221 39.241 1.00 47.38 257 LEU A N 1
ATOM 1772 C CA . LEU A 1 257 ? 51.874 -16.498 39.503 1.00 48.56 257 LEU A CA 1
ATOM 1773 C C . LEU A 1 257 ? 52.461 -15.923 38.219 1.00 47.98 257 LEU A C 1
ATOM 1774 O O . LEU A 1 257 ? 53.025 -14.824 38.231 1.00 52.29 257 LEU A O 1
ATOM 1779 N N . MET A 1 258 ? 52.342 -16.645 37.106 1.00 49.08 258 MET A N 1
ATOM 1780 C CA . MET A 1 258 ? 52.678 -16.075 35.819 1.00 43.73 258 MET A CA 1
ATOM 1781 C C . MET A 1 258 ? 51.666 -14.978 35.478 1.00 52.06 258 MET A C 1
ATOM 1782 O O . MET A 1 258 ? 50.576 -14.931 36.053 1.00 50.47 258 MET A O 1
ATOM 1787 N N . PRO A 1 259 ? 52.020 -14.058 34.585 1.00 54.46 259 PRO A N 1
ATOM 1788 C CA . PRO A 1 259 ? 51.077 -12.990 34.202 1.00 61.69 259 PRO A CA 1
ATOM 1789 C C . PRO A 1 259 ? 49.783 -13.574 33.664 1.00 53.18 259 PRO A C 1
ATOM 1790 O O . PRO A 1 259 ? 49.807 -14.504 32.846 1.00 60.23 259 PRO A O 1
ATOM 1794 N N . PRO A 1 260 ? 48.630 -13.065 34.106 1.00 59.07 260 PRO A N 1
ATOM 1795 C CA . PRO A 1 260 ? 47.346 -13.641 33.677 1.00 62.91 260 PRO A CA 1
ATOM 1796 C C . PRO A 1 260 ? 47.031 -13.223 32.247 1.00 64.46 260 PRO A C 1
ATOM 1797 O O . PRO A 1 260 ? 46.988 -12.031 31.935 1.00 67.37 260 PRO A O 1
ATOM 1801 N N . VAL A 1 261 ? 46.821 -14.206 31.374 1.00 62.35 261 VAL A N 1
ATOM 1802 C CA . VAL A 1 261 ? 46.516 -13.952 29.969 1.00 64.24 261 VAL A CA 1
ATOM 1803 C C . VAL A 1 261 ? 45.002 -14.002 29.785 1.00 65.39 261 VAL A C 1
ATOM 1804 O O . VAL A 1 261 ? 44.357 -15.019 30.075 1.00 63.03 261 VAL A O 1
ATOM 1808 N N . ALA A 1 262 ? 44.431 -12.889 29.327 1.00 65.49 262 ALA A N 1
ATOM 1809 C CA . ALA A 1 262 ? 43.004 -12.836 29.063 1.00 57.03 262 ALA A CA 1
ATOM 1810 C C . ALA A 1 262 ? 42.672 -13.672 27.832 1.00 50.48 262 ALA A C 1
ATOM 1811 O O . ALA A 1 262 ? 43.523 -13.874 26.960 1.00 51.74 262 ALA A O 1
ATOM 1813 N N . PRO A 1 263 ? 41.453 -14.193 27.737 1.00 45.03 263 PRO A N 1
ATOM 1814 C CA . PRO A 1 263 ? 41.043 -14.848 26.503 1.00 48.47 263 PRO A CA 1
ATOM 1815 C C . PRO A 1 263 ? 40.969 -13.828 25.376 1.00 41.04 263 PRO A C 1
ATOM 1816 O O . PRO A 1 263 ? 40.781 -12.627 25.626 1.00 39.71 263 PRO A O 1
ATOM 1820 N N . PRO A 1 264 ? 41.149 -14.252 24.130 1.00 40.44 264 PRO A N 1
ATOM 1821 C CA . PRO A 1 264 ? 41.042 -13.294 23.023 1.00 37.13 264 PRO A CA 1
ATOM 1822 C C . PRO A 1 264 ? 39.653 -12.683 22.988 1.00 38.27 264 PRO A C 1
ATOM 1823 O O . PRO A 1 264 ? 38.664 -13.307 23.384 1.00 35.78 264 PRO A O 1
ATOM 1827 N N . LYS A 1 265 ? 39.580 -11.435 22.540 1.00 36.45 265 LYS A N 1
ATOM 1828 C CA . LYS A 1 265 ? 38.285 -10.775 22.454 1.00 40.86 265 LYS A CA 1
ATOM 1829 C C . LYS A 1 265 ? 38.191 -9.977 21.166 1.00 40.08 265 LYS A C 1
ATOM 1830 O O . LYS A 1 265 ? 39.168 -9.368 20.729 1.00 40.59 265 LYS A O 1
ATOM 1836 N N . MET A 1 266 ? 37.007 -10.004 20.564 1.00 36.60 266 MET A N 1
ATOM 1837 C CA . MET A 1 266 ? 36.732 -9.236 19.367 1.00 39.23 266 MET A CA 1
ATOM 1838 C C . MET A 1 266 ? 36.548 -7.766 19.720 1.00 42.22 266 MET A C 1
ATOM 1839 O O . MET A 1 266 ? 36.061 -7.418 20.801 1.00 38.07 266 MET A O 1
ATOM 1844 N N . SER A 1 267 ? 36.945 -6.895 18.794 1.00 41.07 267 SER A N 1
ATOM 1845 C CA . SER A 1 267 ? 36.949 -5.466 19.078 1.00 45.85 267 SER A CA 1
ATOM 1846 C C . SER A 1 267 ? 35.609 -4.791 18.832 1.00 46.80 267 SER A C 1
ATOM 1847 O O . SER A 1 267 ? 35.266 -3.846 19.551 1.00 53.51 267 SER A O 1
ATOM 1850 N N . GLY A 1 268 ? 34.848 -5.229 17.836 1.00 42.85 268 GLY A N 1
ATOM 1851 C CA . GLY A 1 268 ? 33.683 -4.462 17.441 1.00 47.93 268 GLY A CA 1
ATOM 1852 C C . GLY A 1 268 ? 34.023 -3.434 16.379 1.00 51.32 268 GLY A C 1
ATOM 1853 O O . GLY A 1 268 ? 33.748 -3.655 15.192 1.00 49.47 268 GLY A O 1
ATOM 1854 N N . LEU A 1 269 ? 34.642 -2.318 16.795 1.00 47.73 269 LEU A N 1
ATOM 1855 C CA . LEU A 1 269 ? 35.070 -1.298 15.839 1.00 45.89 269 LEU A CA 1
ATOM 1856 C C . LEU A 1 269 ? 35.959 -1.874 14.753 1.00 41.34 269 LEU A C 1
ATOM 1857 O O . LEU A 1 269 ? 35.900 -1.431 13.598 1.00 44.54 269 LEU A O 1
ATOM 1862 N N . HIS A 1 270 ? 36.789 -2.855 15.095 1.00 38.23 270 HIS A N 1
ATOM 1863 C CA . HIS A 1 270 ? 37.852 -3.292 14.202 1.00 34.56 270 HIS A CA 1
ATOM 1864 C C . HIS A 1 270 ? 37.651 -4.706 13.692 1.00 33.28 270 HIS A C 1
ATOM 1865 O O . HIS A 1 270 ? 38.589 -5.300 13.155 1.00 35.81 270 HIS A O 1
ATOM 1872 N N . TRP A 1 271 ? 36.442 -5.248 13.813 1.00 31.58 271 TRP A N 1
ATOM 1873 C CA . TRP A 1 271 ? 36.119 -6.563 13.269 1.00 30.26 271 TRP A CA 1
ATOM 1874 C C . TRP A 1 271 ? 35.390 -6.350 11.938 1.00 29.88 271 TRP A C 1
ATOM 1875 O O . TRP A 1 271 ? 34.228 -5.934 11.922 1.00 30.39 271 TRP A O 1
ATOM 1886 N N . ARG A 1 272 ? 36.093 -6.609 10.824 1.00 29.76 272 ARG A N 1
ATOM 1887 C CA . ARG A 1 272 ? 35.619 -6.195 9.501 1.00 29.83 272 ARG A CA 1
ATOM 1888 C C . ARG A 1 272 ? 34.313 -6.871 9.114 1.00 31.39 272 ARG A C 1
ATOM 1889 O O . ARG A 1 272 ? 33.442 -6.246 8.499 1.00 28.97 272 ARG A O 1
ATOM 1897 N N . ASP A 1 273 ? 34.171 -8.155 9.414 1.00 28.61 273 ASP A N 1
ATOM 1898 C CA . ASP A 1 273 ? 32.972 -8.855 8.951 1.00 28.77 273 ASP A CA 1
ATOM 1899 C C . ASP A 1 273 ? 31.723 -8.306 9.620 1.00 30.17 273 ASP A C 1
ATOM 1900 O O . ASP A 1 273 ? 30.660 -8.203 8.990 1.00 28.14 273 ASP A O 1
ATOM 1905 N N . HIS A 1 274 ? 31.839 -7.966 10.895 1.00 26.66 274 HIS A N 1
ATOM 1906 C CA . HIS A 1 274 ? 30.731 -7.393 11.646 1.00 29.31 274 HIS A CA 1
ATOM 1907 C C . HIS A 1 274 ? 30.428 -5.988 11.155 1.00 30.63 274 HIS A C 1
ATOM 1908 O O . HIS A 1 274 ? 29.265 -5.620 10.964 1.00 30.59 274 HIS A O 1
ATOM 1915 N N . GLU A 1 275 ? 31.477 -5.204 10.909 1.00 27.11 275 GLU A N 1
ATOM 1916 C CA . GLU A 1 275 ? 31.292 -3.868 10.359 1.00 31.69 275 GLU A CA 1
ATOM 1917 C C . GLU A 1 275 ? 30.519 -3.920 9.048 1.00 30.47 275 GLU A C 1
ATOM 1918 O O . GLU A 1 275 ? 29.584 -3.137 8.840 1.00 29.19 275 GLU A O 1
ATOM 1924 N N . VAL A 1 276 ? 30.874 -4.859 8.159 1.00 26.71 276 VAL A N 1
ATOM 1925 C CA . VAL A 1 276 ? 30.187 -4.956 6.867 1.00 29.34 276 VAL A CA 1
ATOM 1926 C C . VAL A 1 276 ? 28.728 -5.365 7.067 1.00 31.56 276 VAL A C 1
ATOM 1927 O O . VAL A 1 276 ? 27.814 -4.804 6.435 1.00 28.22 276 VAL A O 1
ATOM 1931 N N . LEU A 1 277 ? 28.489 -6.334 7.954 1.00 26.37 277 LEU A N 1
ATOM 1932 C CA . LEU A 1 277 ? 27.122 -6.774 8.256 1.00 29.28 277 LEU A CA 1
ATOM 1933 C C . LEU A 1 277 ? 26.270 -5.620 8.766 1.00 27.46 277 LEU A C 1
ATOM 1934 O O . LEU A 1 277 ? 25.155 -5.394 8.279 1.00 26.21 277 LEU A O 1
ATOM 1939 N N . ILE A 1 278 ? 26.774 -4.891 9.766 1.00 29.44 278 ILE A N 1
ATOM 1940 C CA . ILE A 1 278 ? 26.004 -3.812 10.384 1.00 30.67 278 ILE A CA 1
ATOM 1941 C C . ILE A 1 278 ? 25.647 -2.747 9.358 1.00 31.75 278 ILE A C 1
ATOM 1942 O O . ILE A 1 278 ? 24.554 -2.165 9.399 1.00 30.50 278 ILE A O 1
ATOM 1947 N N . LYS A 1 279 ? 26.583 -2.434 8.453 1.00 28.06 279 LYS A N 1
ATOM 1948 C CA . LYS A 1 279 ? 26.306 -1.420 7.446 1.00 29.02 279 LYS A CA 1
ATOM 1949 C C . LYS A 1 279 ? 25.224 -1.890 6.492 1.00 30.04 279 LYS A C 1
ATOM 1950 O O . LYS A 1 279 ? 24.350 -1.107 6.098 1.00 30.48 279 LYS A O 1
ATOM 1956 N N . GLU A 1 280 ? 25.268 -3.163 6.105 1.00 28.13 280 GLU A N 1
ATOM 1957 C CA . GLU A 1 280 ? 24.203 -3.681 5.253 1.00 30.70 280 GLU A CA 1
ATOM 1958 C C . GLU A 1 280 ? 22.863 -3.616 5.976 1.00 28.35 280 GLU A C 1
ATOM 1959 O O . GLU A 1 280 ? 21.865 -3.144 5.418 1.00 31.85 280 GLU A O 1
ATOM 1965 N N . LEU A 1 281 ? 22.820 -4.106 7.218 1.00 27.88 281 LEU A N 1
ATOM 1966 C CA . LEU A 1 281 ? 21.567 -4.096 7.974 1.00 28.86 281 LEU A CA 1
ATOM 1967 C C . LEU A 1 281 ? 20.996 -2.687 8.086 1.00 36.73 281 LEU A C 1
ATOM 1968 O O . LEU A 1 281 ? 19.783 -2.487 7.921 1.00 34.30 281 LEU A O 1
ATOM 1973 N N . ALA A 1 282 ? 21.859 -1.695 8.336 1.00 32.17 282 ALA A N 1
ATOM 1974 C CA . ALA A 1 282 ? 21.404 -0.309 8.440 1.00 36.74 282 ALA A CA 1
ATOM 1975 C C . ALA A 1 282 ? 20.686 0.142 7.175 1.00 38.21 282 ALA A C 1
ATOM 1976 O O . ALA A 1 282 ? 19.670 0.837 7.249 1.00 44.99 282 ALA A O 1
ATOM 1978 N N . GLY A 1 283 ? 21.210 -0.223 6.006 1.00 30.53 283 GLY A N 1
ATOM 1979 C CA . GLY A 1 283 ? 20.611 0.201 4.757 1.00 36.29 283 GLY A CA 1
ATOM 1980 C C . GLY A 1 283 ? 19.414 -0.605 4.310 1.00 34.67 283 GLY A C 1
ATOM 1981 O O . GLY A 1 283 ? 18.814 -0.286 3.276 1.00 34.78 283 GLY A O 1
ATOM 1982 N N . SER A 1 284 ? 19.053 -1.640 5.060 1.00 35.20 284 SER A N 1
ATOM 1983 C CA . SER A 1 284 ? 17.975 -2.534 4.665 1.00 31.76 284 SER A CA 1
ATOM 1984 C C . SER A 1 284 ? 16.627 -2.147 5.261 1.00 33.88 284 SER A C 1
ATOM 1985 O O . SER A 1 284 ? 15.624 -2.801 4.951 1.00 34.08 284 SER A O 1
ATOM 1988 N N . ARG A 1 285 ? 16.570 -1.098 6.083 1.00 33.48 285 ARG A N 1
ATOM 1989 C CA . ARG A 1 285 ? 15.330 -0.773 6.782 1.00 36.48 285 ARG A CA 1
ATOM 1990 C C . ARG A 1 285 ? 14.159 -0.626 5.814 1.00 38.82 285 ARG A C 1
ATOM 1991 O O . ARG A 1 285 ? 13.070 -1.158 6.058 1.00 37.12 285 ARG A O 1
ATOM 1999 N N . ASP A 1 286 ? 14.368 0.061 4.695 1.00 35.53 286 ASP A N 1
ATOM 2000 C CA . ASP A 1 286 ? 13.256 0.304 3.783 1.00 34.37 286 ASP A CA 1
ATOM 2001 C C . ASP A 1 286 ? 12.809 -0.979 3.083 1.00 39.02 286 ASP A C 1
ATOM 2002 O O . ASP A 1 286 ? 11.605 -1.192 2.873 1.00 34.12 286 ASP A O 1
ATOM 2007 N N . ALA A 1 287 ? 13.757 -1.849 2.721 1.00 31.15 287 ALA A N 1
ATOM 2008 C CA . ALA A 1 287 ? 13.392 -3.130 2.124 1.00 34.52 287 ALA A CA 1
ATOM 2009 C C . ALA A 1 287 ? 12.541 -3.971 3.071 1.00 34.03 287 ALA A C 1
ATOM 2010 O O . ALA A 1 287 ? 11.590 -4.632 2.632 1.00 34.17 287 ALA A O 1
ATOM 2012 N N . TRP A 1 288 ? 12.873 -3.983 4.368 1.00 33.52 288 TRP A N 1
ATOM 2013 C CA . TRP A 1 288 ? 12.035 -4.718 5.314 1.00 32.42 288 TRP A CA 1
ATOM 2014 C C . TRP A 1 288 ? 10.623 -4.144 5.363 1.00 37.44 288 TRP A C 1
ATOM 2015 O O . TRP A 1 288 ? 9.642 -4.894 5.387 1.00 40.90 288 TRP A O 1
ATOM 2026 N N . GLU A 1 289 ? 10.495 -2.817 5.376 1.00 37.12 289 GLU A N 1
ATOM 2027 C CA . GLU A 1 289 ? 9.153 -2.230 5.424 1.00 40.12 289 GLU A CA 1
ATOM 2028 C C . GLU A 1 289 ? 8.376 -2.534 4.151 1.00 41.45 289 GLU A C 1
ATOM 2029 O O . GLU A 1 289 ? 7.163 -2.787 4.193 1.00 41.96 289 GLU A O 1
ATOM 2035 N N . TRP A 1 290 ? 9.060 -2.525 3.012 1.00 37.96 290 TRP A N 1
ATOM 2036 C CA . TRP A 1 290 ? 8.410 -2.798 1.734 1.00 36.16 290 TRP A CA 1
ATOM 2037 C C . TRP A 1 290 ? 7.935 -4.241 1.642 1.00 40.53 290 TRP A C 1
ATOM 2038 O O . TRP A 1 290 ? 6.831 -4.507 1.154 1.00 40.96 290 TRP A O 1
ATOM 2049 N N . LEU A 1 291 ? 8.758 -5.191 2.088 1.00 34.58 291 LEU A N 1
ATOM 2050 C CA . LEU A 1 291 ? 8.309 -6.577 2.171 1.00 35.54 291 LEU A CA 1
ATOM 2051 C C . LEU A 1 291 ? 7.050 -6.700 3.017 1.00 38.57 291 LEU A C 1
ATOM 2052 O O . LEU A 1 291 ? 6.118 -7.421 2.652 1.00 45.82 291 LEU A O 1
ATOM 2057 N N . SER A 1 292 ? 7.020 -6.027 4.166 1.00 37.57 292 SER A N 1
ATOM 2058 C CA . SER A 1 292 ? 5.817 -6.010 4.990 1.00 40.22 292 SER A CA 1
ATOM 2059 C C . SER A 1 292 ? 4.612 -5.547 4.184 1.00 47.96 292 SER A C 1
ATOM 2060 O O . SER A 1 292 ? 3.585 -6.235 4.125 1.00 49.77 292 SER A O 1
ATOM 2063 N N . ALA A 1 293 ? 4.740 -4.396 3.517 1.00 44.55 293 ALA A N 1
ATOM 2064 C CA . ALA A 1 293 ? 3.623 -3.841 2.759 1.00 44.65 293 ALA A CA 1
ATOM 2065 C C . ALA A 1 293 ? 3.188 -4.762 1.625 1.00 52.50 293 ALA A C 1
ATOM 2066 O O . ALA A 1 293 ? 2.027 -4.713 1.200 1.00 50.84 293 ALA A O 1
ATOM 2068 N N . GLN A 1 294 ? 4.094 -5.601 1.122 1.00 42.59 294 GLN A N 1
ATOM 2069 C CA . GLN A 1 294 ? 3.797 -6.515 0.033 1.00 42.26 294 GLN A CA 1
ATOM 2070 C C . GLN A 1 294 ? 3.244 -7.842 0.524 1.00 45.05 294 GLN A C 1
ATOM 2071 O O . GLN A 1 294 ? 3.080 -8.766 -0.276 1.00 50.48 294 GLN A O 1
ATOM 2077 N N . GLY A 1 295 ? 2.962 -7.963 1.814 1.00 49.01 295 GLY A N 1
ATOM 2078 C CA . GLY A 1 295 ? 2.355 -9.166 2.341 1.00 47.66 295 GLY A CA 1
ATOM 2079 C C . GLY A 1 295 ? 3.313 -10.199 2.879 1.00 44.62 295 GLY A C 1
ATOM 2080 O O . GLY A 1 295 ? 2.901 -11.340 3.114 1.00 43.86 295 GLY A O 1
ATOM 2081 N N . SER A 1 296 ? 4.578 -9.848 3.086 1.00 40.82 296 SER A N 1
ATOM 2082 C CA . SER A 1 296 ? 5.511 -10.814 3.636 1.00 35.53 296 SER A CA 1
ATOM 2083 C C . SER A 1 296 ? 5.331 -10.951 5.139 1.00 35.82 296 SER A C 1
ATOM 2084 O O . SER A 1 296 ? 5.015 -9.989 5.846 1.00 43.24 296 SER A O 1
ATOM 2087 N N . GLU A 1 297 ? 5.557 -12.165 5.625 1.00 39.47 297 GLU A N 1
ATOM 2088 C CA . GLU A 1 297 ? 5.642 -12.425 7.051 1.00 45.23 297 GLU A CA 1
ATOM 2089 C C . GLU A 1 297 ? 7.075 -12.399 7.561 1.00 43.91 297 GLU A C 1
ATOM 2090 O O . GLU A 1 297 ? 7.278 -12.377 8.780 1.00 43.93 297 GLU A O 1
ATOM 2096 N N . ARG A 1 298 ? 8.055 -12.410 6.655 1.00 39.90 298 ARG A N 1
ATOM 2097 C CA . ARG A 1 298 ? 9.458 -12.413 7.056 1.00 42.42 298 ARG A CA 1
ATOM 2098 C C . ARG A 1 298 ? 9.867 -11.208 7.897 1.00 36.19 298 ARG A C 1
ATOM 2099 O O . ARG A 1 298 ? 10.660 -11.398 8.836 1.00 37.92 298 ARG A O 1
ATOM 2107 N N . PRO A 1 299 ? 9.429 -9.973 7.617 1.00 34.30 299 PRO A N 1
ATOM 2108 C CA . PRO A 1 299 ? 9.872 -8.851 8.467 1.00 39.20 299 PRO A CA 1
ATOM 2109 C C . PRO A 1 299 ? 9.561 -9.041 9.942 1.00 42.00 299 PRO A C 1
ATOM 2110 O O . PRO A 1 299 ? 10.416 -8.764 10.795 1.00 36.36 299 PRO A O 1
ATOM 2114 N N . ALA A 1 300 ? 8.364 -9.523 10.280 1.00 41.38 300 ALA A N 1
ATOM 2115 C CA . ALA A 1 300 ? 8.022 -9.623 11.694 1.00 36.73 300 ALA A CA 1
ATOM 2116 C C . ALA A 1 300 ? 8.855 -10.690 12.390 1.00 37.01 300 ALA A C 1
ATOM 2117 O O . ALA A 1 300 ? 9.323 -10.484 13.517 1.00 39.09 300 ALA A O 1
ATOM 2119 N N . THR A 1 301 ? 9.060 -11.836 11.741 1.00 35.41 301 THR A N 1
ATOM 2120 C CA . THR A 1 301 ? 9.872 -12.867 12.367 1.00 39.06 301 THR A CA 1
ATOM 2121 C C . THR A 1 301 ? 11.351 -12.497 12.350 1.00 38.52 301 THR A C 1
ATOM 2122 O O . THR A 1 301 ? 12.090 -12.879 13.265 1.00 38.85 301 THR A O 1
ATOM 2126 N N . PHE A 1 302 ? 11.804 -11.743 11.341 1.00 36.83 302 PHE A N 1
ATOM 2127 C CA . PHE A 1 302 ? 13.189 -11.277 11.361 1.00 32.61 302 PHE A CA 1
ATOM 2128 C C . PHE A 1 302 ? 13.423 -10.291 12.502 1.00 33.93 302 PHE A C 1
ATOM 2129 O O . PHE A 1 302 ? 14.457 -10.344 13.181 1.00 34.87 302 PHE A O 1
ATOM 2137 N N . ARG A 1 303 ? 12.485 -9.367 12.702 1.00 35.23 303 ARG A N 1
ATOM 2138 C CA . ARG A 1 303 ? 12.574 -8.413 13.804 1.00 41.38 303 ARG A CA 1
ATOM 2139 C C . ARG A 1 303 ? 12.710 -9.125 15.146 1.00 37.90 303 ARG A C 1
ATOM 2140 O O . ARG A 1 303 ? 13.543 -8.746 15.979 1.00 35.75 303 ARG A O 1
ATOM 2148 N N . ALA A 1 304 ? 11.926 -10.183 15.363 1.00 37.38 304 ALA A N 1
ATOM 2149 C CA . ALA A 1 304 ? 12.086 -10.980 16.579 1.00 34.81 304 ALA A CA 1
ATOM 2150 C C . ALA A 1 304 ? 13.473 -11.613 16.653 1.00 37.61 304 ALA A C 1
ATOM 2151 O O . ALA A 1 304 ? 14.116 -11.611 17.713 1.00 38.32 304 ALA A O 1
ATOM 2153 N N . ALA A 1 305 ? 13.937 -12.202 15.550 1.00 36.02 305 ALA A N 1
ATOM 2154 C CA . ALA A 1 305 ? 15.252 -12.836 15.556 1.00 32.79 305 ALA A CA 1
ATOM 2155 C C . ALA A 1 305 ? 16.346 -11.811 15.826 1.00 34.96 305 ALA A C 1
ATOM 2156 O O . ALA A 1 305 ? 17.307 -12.083 16.558 1.00 35.48 305 ALA A O 1
ATOM 2158 N N . LEU A 1 306 ? 16.207 -10.624 15.241 1.00 35.28 306 LEU A N 1
ATOM 2159 C CA . LEU A 1 306 ? 17.192 -9.561 15.419 1.00 31.84 306 LEU A CA 1
ATOM 2160 C C . LEU A 1 306 ? 17.274 -9.122 16.881 1.00 36.97 306 LEU A C 1
ATOM 2161 O O . LEU A 1 306 ? 18.367 -8.996 17.453 1.00 34.25 306 LEU A O 1
ATOM 2166 N N . ALA A 1 307 ? 16.117 -8.880 17.497 1.00 35.89 307 ALA A N 1
ATOM 2167 C CA . ALA A 1 307 ? 16.066 -8.524 18.913 1.00 36.96 307 ALA A CA 1
ATOM 2168 C C . ALA A 1 307 ? 16.745 -9.580 19.784 1.00 36.55 307 ALA A C 1
ATOM 2169 O O . ALA A 1 307 ? 17.520 -9.245 20.687 1.00 37.05 307 ALA A O 1
ATOM 2171 N N . GLU A 1 308 ? 16.463 -10.865 19.531 1.00 36.46 308 GLU A N 1
ATOM 2172 C CA . GLU A 1 308 ? 17.064 -11.940 20.325 1.00 37.06 308 GLU A CA 1
ATOM 2173 C C . GLU A 1 308 ? 18.571 -12.002 20.128 1.00 36.95 308 GLU A C 1
ATOM 2174 O O . GLU A 1 308 ? 19.324 -12.230 21.082 1.00 32.11 308 GLU A O 1
ATOM 2180 N N . THR A 1 309 ? 19.033 -11.823 18.890 1.00 31.13 309 THR A N 1
ATOM 2181 C CA . THR A 1 309 ? 20.463 -11.844 18.650 1.00 27.56 309 THR A CA 1
ATOM 2182 C C . THR A 1 309 ? 21.140 -10.688 19.367 1.00 29.70 309 THR A C 1
ATOM 2183 O O . THR A 1 309 ? 22.193 -10.863 19.985 1.00 30.95 309 THR A O 1
ATOM 2187 N N . TYR A 1 310 ? 20.541 -9.502 19.300 1.00 32.28 310 TYR A N 1
ATOM 2188 C CA . TYR A 1 310 ? 21.107 -8.345 19.983 1.00 34.96 310 TYR A CA 1
ATOM 2189 C C . TYR A 1 310 ? 21.231 -8.610 21.476 1.00 33.80 310 TYR A C 1
ATOM 2190 O O . TYR A 1 310 ? 22.304 -8.437 22.064 1.00 36.38 310 TYR A O 1
ATOM 2199 N N . ASP A 1 311 ? 20.136 -9.040 22.106 1.00 36.82 311 ASP A N 1
ATOM 2200 C CA . ASP A 1 311 ? 20.166 -9.314 23.542 1.00 38.94 311 ASP A CA 1
ATOM 2201 C C . ASP A 1 311 ? 21.191 -10.383 23.893 1.00 40.03 311 ASP A C 1
ATOM 2202 O O . ASP A 1 311 ? 21.800 -10.330 24.970 1.00 36.59 311 ASP A O 1
ATOM 2207 N N . SER A 1 312 ? 21.404 -11.360 23.010 1.00 32.75 312 SER A N 1
ATOM 2208 C CA . SER A 1 312 ? 22.343 -12.436 23.314 1.00 31.79 312 SER A CA 1
ATOM 2209 C C . SER A 1 312 ? 23.802 -12.012 23.170 1.00 29.78 312 SER A C 1
ATOM 2210 O O . SER A 1 312 ? 24.696 -12.836 23.389 1.00 33.63 312 SER A O 1
ATOM 2213 N N . HIS A 1 313 ? 24.062 -10.758 22.806 1.00 32.47 313 HIS A N 1
ATOM 2214 C CA . HIS A 1 313 ? 25.407 -10.228 22.920 1.00 33.28 313 HIS A CA 1
ATOM 2215 C C . HIS A 1 313 ? 25.857 -10.195 24.368 1.00 37.55 313 HIS A C 1
ATOM 2216 O O . HIS A 1 313 ? 27.059 -10.246 24.645 1.00 33.76 313 HIS A O 1
ATOM 2223 N N . ILE A 1 314 ? 24.903 -10.085 25.293 1.00 38.01 314 ILE A N 1
ATOM 2224 C CA . ILE A 1 314 ? 25.208 -9.937 26.710 1.00 37.25 314 ILE A CA 1
ATOM 2225 C C . ILE A 1 314 ? 25.841 -11.224 27.210 1.00 36.65 314 ILE A C 1
ATOM 2226 O O . ILE A 1 314 ? 25.265 -12.311 27.080 1.00 37.75 314 ILE A O 1
ATOM 2231 N N . GLY A 1 315 ? 27.029 -11.107 27.785 1.00 37.15 315 GLY A N 1
ATOM 2232 C CA . GLY A 1 315 ? 27.775 -12.256 28.234 1.00 43.58 315 GLY A CA 1
ATOM 2233 C C . GLY A 1 315 ? 28.712 -12.820 27.201 1.00 42.36 315 GLY A C 1
ATOM 2234 O O . GLY A 1 315 ? 29.419 -13.791 27.493 1.00 37.58 315 GLY A O 1
ATOM 2235 N N . VAL A 1 316 ? 28.738 -12.245 25.997 1.00 36.80 316 VAL A N 1
ATOM 2236 C CA . VAL A 1 316 ? 29.679 -12.626 24.956 1.00 34.82 316 VAL A CA 1
ATOM 2237 C C . VAL A 1 316 ? 30.593 -11.470 24.591 1.00 35.49 316 VAL A C 1
ATOM 2238 O O . VAL A 1 316 ? 31.821 -11.593 24.632 1.00 37.07 316 VAL A O 1
ATOM 2242 N N . CYS A 1 317 ? 30.015 -10.340 24.219 1.00 36.47 317 CYS A N 1
ATOM 2243 C CA . CYS A 1 317 ? 30.800 -9.238 23.689 1.00 36.52 317 CYS A CA 1
ATOM 2244 C C . CYS A 1 317 ? 31.258 -8.321 24.814 1.00 44.05 317 CYS A C 1
ATOM 2245 O O . CYS A 1 317 ? 30.442 -7.860 25.617 1.00 43.46 317 CYS A O 1
ATOM 2248 N N . GLY A 1 318 ? 32.561 -8.041 24.844 1.00 47.58 318 GLY A N 1
ATOM 2249 C CA . GLY A 1 318 ? 33.152 -7.215 25.882 1.00 51.49 318 GLY A CA 1
ATOM 2250 C C . GLY A 1 318 ? 32.608 -5.801 25.957 1.00 52.54 318 GLY A C 1
ATOM 2251 O O . GLY A 1 318 ? 32.834 -5.126 26.968 1.00 53.59 318 GLY A O 1
ATOM 2252 N N . HIS A 1 319 ? 31.902 -5.336 24.927 1.00 56.19 319 HIS A N 1
ATOM 2253 C CA . HIS A 1 319 ? 31.275 -4.021 24.950 1.00 57.08 319 HIS A CA 1
ATOM 2254 C C . HIS A 1 319 ? 29.801 -4.079 25.338 1.00 58.08 319 HIS A C 1
ATOM 2255 O O . HIS A 1 319 ? 29.084 -3.082 25.193 1.00 66.25 319 HIS A O 1
ATOM 2262 N N . PHE A 1 320 ? 29.341 -5.218 25.842 1.00 55.40 320 PHE A N 1
ATOM 2263 C CA . PHE A 1 320 ? 28.035 -5.346 26.466 1.00 55.22 320 PHE A CA 1
ATOM 2264 C C . PHE A 1 320 ? 28.237 -5.701 27.936 1.00 59.56 320 PHE A C 1
ATOM 2265 O O . PHE A 1 320 ? 29.292 -6.207 28.329 1.00 54.92 320 PHE A O 1
ATOM 2273 N N . VAL A 1 321 ? 27.219 -5.422 28.748 1.00 58.28 321 VAL A N 1
ATOM 2274 C CA . VAL A 1 321 ? 27.252 -5.732 30.179 1.00 58.78 321 VAL A CA 1
ATOM 2275 C C . VAL A 1 321 ? 27.490 -7.223 30.433 1.00 62.57 321 VAL A C 1
ATOM 2276 O O . VAL A 1 321 ? 27.173 -8.067 29.589 1.00 56.37 321 VAL A O 1
#

Sequence (305 aa):
VAQVATVPFRLGRPEELPGTLDELRAAVSARAGEAVRRGLNRPGARTDLAALLAATERTRAALAPVGAGPVGDDPSESE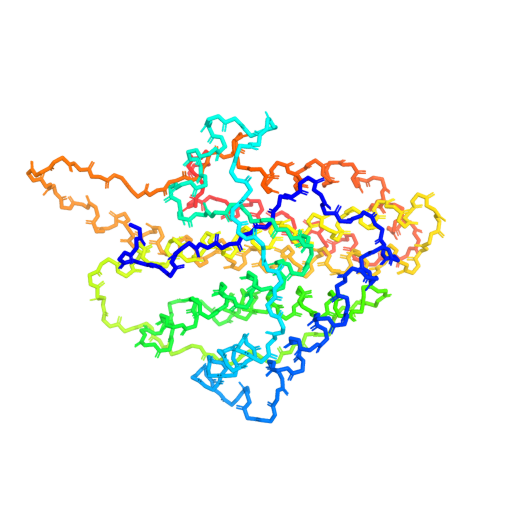ANRDNDLAFGIVRTRGPVAELLVDAALAALAGILEVAVDRGSDLEDAAWQRRFIGGFDALLGWLADPHSAPRPATVPGAGPAGPPVHQDALRRWVRGHHVFMVLAQGCALATACLRDSAARGDLPGAEASAAAAEALMRRGCQGALLYAGDANREQYNEQIRPTLMPPVAPPKMSGLHWRDHEVLIKELAGSRDAWEWLSAQGSERPATFRAALAETYDSHIGVCGHFV

B-factor: mean 39.88, std 10.45, range [22.27, 82.47]

Secondary structure (DSSP, 8-state):
-TTTS-S-EEE--GGG---SHHHHHHHHHHHHHHHHHHHTSTTTTSSHHHHHHHHHHHHHHSPP---SB----TT--HHHHHHHHHTTEEEB-S-HHHHHHHHHHHHHHHHHHHHHHH-B-S-HHHHHHHHHHHHHHHHHHHSTTSPPPP---PPPPBP-SPPTTHHHHHHHHHHHHHHHHHHHHHHHHHHHHHHHHTT-HHHHHHHHHHHHHHHHHHHHHHHHHHHHHHHHHHHT-S--SSPPPPPP---STT-HHHHHHHHHHHHTHHHHHHHHHTT-SHHHHHHHHHHHHHHTTTTTSTT--

Radius of gyration: 18.6 Å; Cα contacts (8 Å, |Δi|>4): 495; chains: 1; bounding box: 50×42×51 Å

Nearest PDB structures (foldseek):
  6ve0-assembly1_A  TM=9.968E-01  e=2.477E-42  Streptomyces lavendulae
  8tn6-assembly1_C  TM=5.882E-01  e=4.960E+00  synthetic construct

Organism: Streptomyces lavendulae (NCBI:txid1914)

Foldseek 3Di:
DVVQAPDPLEAAFLVPFDQAQVVLLVLPQVLLVLQLCLQPDVQCAPALVSSLVSLVVSLVPGDDWWDAAPPDDVVADPLLVVLCVLLRYGHTDGRRSNSLSNLLSRLLNLVSVCQVVFNDQDDQVLVLLQSQLSQLLSQCSNPVLAAGDTDRHHHGDHGHDDDPCNLLSQLSSLVSVVLSLLSSLLRLLSNLLVCVVVVNLSNNQSSLSSNQSSLSNLLSSLVSNLVSLVVVVVVVPDDDPPDDDDRRAHDQVNHRSNVSSVVSVVSRVVSLVVNVVVPDPSSVSSVVSNVSSVVSCASRHPPHD

InterPro domains:
  IPR036271 Tetracyclin repressor-like, C-terminal domain superfamily [SSF48498] (152-264)
  IPR060462 3-methyl-L-tyrosine peroxygenase [PF27188] (26-294)